Protein AF-F2NQA3-F1 (afdb_monomer)

Organism: Marinithermus hydrothermalis (strain DSM 14884 / JCM 11576 / T1) (NCBI:txid869210)

Solvent-accessible surface area (backbone atoms only — not comparable to full-atom values): 9662 Å² total; per-residue (Å²): 132,62,74,69,57,56,45,44,51,47,54,48,23,63,38,30,48,50,52,20,32,47,20,19,47,51,21,20,53,77,69,72,39,56,61,50,79,35,51,76,38,58,46,64,73,50,91,88,54,80,48,56,53,20,44,43,17,19,65,50,38,22,51,52,49,16,51,48,11,40,48,36,26,75,74,35,70,97,42,26,68,55,11,31,43,38,13,41,36,29,28,43,68,53,52,50,61,51,52,37,31,78,71,67,76,47,63,64,69,77,38,54,46,20,46,35,14,58,68,70,74,46,62,48,64,75,41,40,49,59,53,51,52,50,36,52,48,46,38,51,51,25,61,71,58,53,92,59,60,69,70,57,49,52,52,50,54,51,50,42,50,54,36,25,54,50,34,52,49,43,34,46,75,53,46,14,55,71,78,28,70,89,68,33,58,77,84,127

Secondary structure (DSSP, 8-state):
--HHHHHHHHHHHHHHHHHHHHHHHHHHHHTT--EEE-SS-EEE-STT---HHHHHHHHHHHHHHHHHHHHHHHH-GGGHHHHHHHHHHHHHHHHHHHHHHHTTSS-GGGSHHHHHHHHHT--HHHHHHHHHHHHHHHHHHHHHH--S-HHHHHHHHHHHHHHHHHHHHHIIIIIHHHHSTTTSSPP-

Mean predicted aligned error: 4.64 Å

Foldseek 3Di:
DPPVLVCLLAVLLLCQQVQLQVQLCVQCVVVVFDWDGASHDIGTPDPPPRDLSNLVRNLVSLLVQLVVLLCCLQVPVVCNLSSLSSNLSSLLSLVVVVVCVVVVNDPLCPHSLNVNCVNVVHDSCVRSVVSNVSSVVSNVSSLVSPPDDPVVSVVSSVSSNVSNVVSSCCRLVPVRCVPPPPGSDPPD

Radius of gyration: 16.68 Å; Cα contacts (8 Å, |Δi|>4): 288; chains: 1; bounding box: 44×36×48 Å

Structure (mmCIF, N/CA/C/O backbone):
data_AF-F2NQA3-F1
#
_entry.id   AF-F2NQA3-F1
#
loop_
_atom_site.group_PDB
_atom_site.id
_atom_site.type_symbol
_atom_site.label_atom_id
_atom_site.label_alt_id
_atom_site.label_comp_id
_atom_site.label_asym_id
_atom_site.label_entity_id
_atom_site.label_seq_id
_atom_site.pdbx_PDB_ins_code
_atom_site.Cartn_x
_atom_site.Cartn_y
_atom_site.Cartn_z
_atom_site.occupancy
_atom_site.B_iso_or_equiv
_atom_site.auth_seq_id
_atom_site.auth_comp_id
_atom_site.auth_asym_id
_atom_site.auth_atom_id
_atom_site.pdbx_PDB_model_num
ATOM 1 N N . MET A 1 1 ? -7.950 -10.122 22.612 1.00 58.72 1 MET A N 1
ATOM 2 C CA . MET A 1 1 ? -8.373 -9.504 21.333 1.00 58.72 1 MET A CA 1
ATOM 3 C C . MET A 1 1 ? -9.349 -10.437 20.634 1.00 58.72 1 MET A C 1
ATOM 5 O O . MET A 1 1 ? -9.150 -11.644 20.721 1.00 58.72 1 MET A O 1
ATOM 9 N N . PRO A 1 2 ? -10.404 -9.936 19.980 1.00 69.50 2 PRO A N 1
ATOM 10 C CA . PRO A 1 2 ? -11.327 -10.806 19.263 1.00 69.50 2 PRO A CA 1
ATOM 11 C C . PRO A 1 2 ? -10.635 -11.455 18.050 1.00 69.50 2 PRO A C 1
ATOM 13 O O . PRO A 1 2 ? -9.766 -10.843 17.434 1.00 69.50 2 PRO A O 1
ATOM 16 N N . ARG A 1 3 ? -11.015 -12.692 17.693 1.00 72.81 3 ARG A N 1
ATOM 17 C CA . ARG A 1 3 ? -10.346 -13.510 16.652 1.00 72.81 3 ARG A CA 1
ATOM 18 C C . ARG A 1 3 ? -10.188 -12.794 15.300 1.00 72.81 3 ARG A C 1
ATOM 20 O O . ARG A 1 3 ? -9.195 -12.984 14.609 1.00 72.81 3 ARG A O 1
ATOM 27 N N . TRP A 1 4 ? -11.129 -11.919 14.951 1.00 77.06 4 TRP A N 1
ATOM 28 C CA . TRP A 1 4 ? -11.086 -11.126 13.720 1.00 77.06 4 TRP A CA 1
ATOM 29 C C . TRP A 1 4 ? -10.018 -10.019 13.729 1.00 77.06 4 TRP A C 1
ATOM 31 O O . TRP A 1 4 ? -9.544 -9.639 12.664 1.00 77.06 4 TRP A O 1
ATOM 41 N N . ALA A 1 5 ? -9.593 -9.532 14.899 1.00 82.12 5 ALA A N 1
ATOM 42 C CA . ALA A 1 5 ? -8.484 -8.583 15.007 1.00 82.12 5 ALA A CA 1
ATOM 43 C C . ALA A 1 5 ? -7.146 -9.264 14.681 1.00 82.12 5 ALA A C 1
ATOM 45 O O . ALA A 1 5 ? -6.338 -8.710 13.946 1.00 82.12 5 ALA A O 1
ATOM 46 N N . VAL A 1 6 ? -6.947 -10.504 15.138 1.00 82.06 6 VAL A N 1
ATOM 47 C CA . VAL A 1 6 ? -5.758 -11.296 14.779 1.00 82.06 6 VAL A CA 1
ATOM 48 C C . VAL A 1 6 ? -5.716 -11.543 13.271 1.00 82.06 6 VAL A C 1
ATOM 50 O O . VAL A 1 6 ? -4.685 -11.325 12.648 1.00 82.06 6 VAL A O 1
ATOM 53 N N . ALA A 1 7 ? -6.852 -11.893 12.659 1.00 83.56 7 ALA A N 1
ATOM 54 C CA . ALA A 1 7 ? -6.931 -12.037 11.206 1.00 83.56 7 ALA A CA 1
ATOM 55 C C . ALA A 1 7 ? -6.544 -10.740 10.466 1.00 83.56 7 ALA A C 1
ATOM 57 O O . ALA A 1 7 ? -5.826 -10.801 9.474 1.00 83.56 7 ALA A O 1
ATOM 58 N N . CYS A 1 8 ? -6.946 -9.565 10.968 1.00 91.00 8 CYS A N 1
ATOM 59 C CA . CYS A 1 8 ? -6.535 -8.281 10.387 1.00 91.00 8 CYS A CA 1
ATOM 60 C C . CYS A 1 8 ? -5.030 -8.009 10.527 1.00 91.00 8 CYS A C 1
ATOM 62 O O . CYS A 1 8 ? -4.467 -7.368 9.653 1.00 91.00 8 CYS A O 1
ATOM 64 N N . LEU A 1 9 ? -4.393 -8.475 11.605 1.00 93.19 9 LEU A N 1
ATOM 65 C CA . LEU A 1 9 ? -2.961 -8.278 11.863 1.00 93.19 9 LEU A CA 1
ATOM 66 C C . LEU A 1 9 ? -2.058 -9.300 11.167 1.00 93.19 9 LEU A C 1
ATOM 68 O O . LEU A 1 9 ? -0.853 -9.097 11.130 1.00 93.19 9 LEU A O 1
ATOM 72 N N . VAL A 1 10 ? -2.614 -10.394 10.647 1.00 93.62 10 VAL A N 1
ATOM 73 C CA . VAL A 1 10 ? -1.834 -11.447 9.980 1.00 93.62 10 VAL A CA 1
ATOM 74 C C . VAL A 1 10 ? -2.161 -11.494 8.493 1.00 93.62 10 VAL A C 1
ATOM 76 O O . VAL A 1 10 ? -1.279 -11.316 7.664 1.00 93.62 10 VAL A O 1
ATOM 79 N N . VAL A 1 11 ? -3.436 -11.683 8.146 1.00 95.12 11 VAL A N 1
ATOM 80 C CA . VAL A 1 11 ? -3.853 -11.942 6.761 1.00 95.12 11 VAL A CA 1
ATOM 81 C C . VAL A 1 11 ? -3.713 -10.697 5.896 1.00 95.12 11 VAL A C 1
ATOM 83 O O . VAL A 1 11 ? -3.185 -10.784 4.799 1.00 95.12 11 VAL A O 1
ATOM 86 N N . ILE A 1 12 ? -4.174 -9.535 6.370 1.00 96.62 12 ILE A N 1
ATOM 87 C CA . ILE A 1 12 ? -4.128 -8.311 5.555 1.00 96.62 12 ILE A CA 1
ATOM 88 C C . ILE A 1 12 ? -2.669 -7.892 5.287 1.00 96.62 12 ILE A C 1
ATOM 90 O O . ILE A 1 12 ? -2.344 -7.696 4.119 1.00 96.62 12 ILE A O 1
ATOM 94 N N . PRO A 1 13 ? -1.775 -7.813 6.296 1.00 96.94 13 PRO A N 1
ATOM 95 C CA . PRO A 1 13 ? -0.347 -7.592 6.076 1.00 96.94 13 PRO A CA 1
ATOM 96 C C . PRO A 1 13 ? 0.302 -8.567 5.089 1.00 96.94 13 PRO A C 1
ATOM 98 O O . PRO A 1 13 ? 0.950 -8.106 4.157 1.00 96.94 13 PRO A O 1
ATOM 101 N N . ALA A 1 14 ? 0.069 -9.875 5.242 1.00 95.69 14 ALA A N 1
ATOM 102 C CA . ALA A 1 14 ? 0.630 -10.917 4.372 1.00 95.69 14 ALA A CA 1
ATOM 103 C C . ALA A 1 14 ? 0.047 -10.947 2.947 1.00 95.69 14 ALA A C 1
ATOM 105 O O . ALA A 1 14 ? 0.485 -11.725 2.110 1.00 95.69 14 ALA A O 1
ATOM 106 N N . LEU A 1 15 ? -0.988 -10.153 2.668 1.00 95.50 15 LEU A N 1
ATOM 107 C CA . LEU A 1 15 ? -1.526 -9.984 1.318 1.00 95.50 15 LEU A CA 1
ATOM 108 C C . LEU A 1 15 ? -1.118 -8.646 0.694 1.00 95.50 15 LEU A C 1
ATOM 110 O O . LEU A 1 15 ? -1.390 -8.441 -0.485 1.00 95.50 15 LEU A O 1
ATOM 114 N N . GLY A 1 16 ? -0.472 -7.744 1.442 1.00 96.06 16 GLY A N 1
ATOM 115 C CA . GLY A 1 16 ? -0.149 -6.394 0.976 1.00 96.06 16 GLY A CA 1
ATOM 116 C C . GLY A 1 16 ? 0.673 -6.390 -0.314 1.00 96.06 16 GLY A C 1
ATOM 117 O O . GLY A 1 16 ? 0.212 -5.867 -1.328 1.00 96.06 16 GLY A O 1
ATOM 118 N N . ASN A 1 17 ? 1.858 -7.007 -0.292 1.00 94.50 17 ASN A N 1
ATOM 119 C CA . ASN A 1 17 ? 2.710 -7.114 -1.479 1.00 94.50 17 ASN A CA 1
ATOM 120 C C . ASN A 1 17 ? 2.109 -8.022 -2.560 1.00 94.50 17 ASN A C 1
ATOM 122 O O . ASN A 1 17 ? 2.034 -7.563 -3.695 1.00 94.50 17 ASN A O 1
ATOM 126 N N . PRO A 1 18 ? 1.590 -9.236 -2.267 1.00 94.69 18 PRO A N 1
ATOM 127 C CA . PRO A 1 18 ? 0.963 -10.058 -3.302 1.00 94.69 18 PRO A CA 1
ATOM 128 C C . PRO A 1 18 ? -0.135 -9.334 -4.092 1.00 94.69 18 PRO A C 1
ATOM 130 O O . PRO A 1 18 ? -0.222 -9.482 -5.308 1.00 94.69 18 PRO A O 1
ATOM 133 N N . LEU A 1 19 ? -0.969 -8.528 -3.424 1.00 96.62 19 LEU A N 1
ATOM 134 C CA . LEU A 1 19 ? -2.006 -7.737 -4.093 1.00 96.62 19 LEU A CA 1
ATOM 135 C C . LEU A 1 19 ? -1.429 -6.562 -4.892 1.00 96.62 19 LEU A C 1
ATOM 137 O O . LEU A 1 19 ? -1.980 -6.213 -5.935 1.00 96.62 19 LEU A O 1
ATOM 141 N N . HIS A 1 20 ? -0.336 -5.962 -4.420 1.00 97.12 20 HIS A N 1
ATOM 142 C CA . HIS A 1 20 ? 0.402 -4.941 -5.161 1.00 97.12 20 HIS A CA 1
ATOM 143 C C . HIS A 1 20 ? 1.011 -5.521 -6.446 1.00 97.12 20 HIS A C 1
ATOM 145 O O . HIS A 1 20 ? 0.716 -5.041 -7.539 1.00 97.12 20 HIS A O 1
ATOM 151 N N . GLU A 1 21 ? 1.765 -6.614 -6.342 1.00 95.12 21 GLU A N 1
ATOM 152 C CA . GLU A 1 21 ? 2.355 -7.305 -7.492 1.00 95.12 21 GLU A CA 1
ATOM 153 C C . GLU A 1 21 ? 1.281 -7.824 -8.456 1.00 95.12 21 GLU A C 1
ATOM 155 O O . GLU A 1 21 ? 1.446 -7.770 -9.675 1.00 95.12 21 GLU A O 1
ATOM 160 N N . LEU A 1 22 ? 0.119 -8.253 -7.948 1.00 95.06 22 LEU A N 1
ATOM 161 C CA . LEU A 1 22 ? -0.995 -8.654 -8.809 1.00 95.06 22 LEU A CA 1
ATOM 162 C C . LEU A 1 22 ? -1.469 -7.482 -9.678 1.00 95.06 22 LEU A C 1
ATOM 164 O O . LEU A 1 22 ? -1.811 -7.680 -10.844 1.00 95.06 22 LEU A O 1
ATOM 168 N N . GLY A 1 23 ? -1.441 -6.260 -9.142 1.00 96.75 23 GLY A N 1
ATOM 169 C CA . GLY A 1 23 ? -1.695 -5.042 -9.903 1.00 96.75 23 GLY A CA 1
ATOM 170 C C . GLY A 1 23 ? -0.732 -4.882 -11.078 1.00 96.75 23 GLY A C 1
ATOM 171 O O . GLY A 1 23 ? -1.179 -4.629 -12.198 1.00 96.75 23 GLY A O 1
ATOM 172 N N . HIS A 1 24 ? 0.571 -5.081 -10.853 1.00 95.44 24 HIS A N 1
ATOM 173 C CA . HIS A 1 24 ? 1.571 -5.049 -11.924 1.00 95.44 24 HIS A CA 1
ATOM 174 C C . HIS A 1 24 ? 1.298 -6.108 -12.992 1.00 95.44 24 HIS A C 1
ATOM 176 O O . HIS A 1 24 ? 1.277 -5.799 -14.184 1.00 95.44 24 HIS A O 1
ATOM 182 N N . TRP A 1 25 ? 1.037 -7.347 -12.571 1.00 94.00 25 TRP A N 1
ATOM 183 C CA . TRP A 1 25 ? 0.753 -8.450 -13.486 1.00 94.00 25 TRP A CA 1
ATOM 184 C C . TRP A 1 25 ? -0.485 -8.189 -14.348 1.00 94.00 25 TRP A C 1
ATOM 186 O O . TRP A 1 25 ? -0.424 -8.357 -15.565 1.00 94.00 25 TRP A O 1
ATOM 196 N N . ILE A 1 26 ? -1.578 -7.698 -13.751 1.00 94.88 26 ILE A N 1
ATOM 197 C CA . ILE A 1 26 ? -2.779 -7.289 -14.494 1.00 94.88 26 ILE A CA 1
ATOM 198 C C . ILE A 1 26 ? -2.435 -6.180 -15.496 1.00 94.88 26 ILE A C 1
ATOM 200 O O . ILE A 1 26 ? -2.864 -6.242 -16.645 1.00 94.88 26 ILE A O 1
ATOM 204 N N . GLY A 1 27 ? -1.642 -5.184 -15.090 1.00 94.00 27 GLY A N 1
ATOM 205 C CA . GLY A 1 27 ? -1.214 -4.093 -15.965 1.00 94.00 27 GLY A CA 1
ATOM 206 C C . GLY A 1 27 ? -0.440 -4.577 -17.195 1.00 94.00 27 GLY A C 1
ATOM 207 O O . GLY A 1 27 ? -0.728 -4.142 -18.311 1.00 94.00 27 GLY A O 1
ATOM 208 N N . TYR A 1 28 ? 0.496 -5.513 -17.014 1.00 92.12 28 TYR A N 1
ATOM 209 C CA . TYR A 1 28 ? 1.222 -6.135 -18.124 1.00 92.12 28 TYR A CA 1
ATOM 210 C C . TYR A 1 28 ? 0.303 -6.993 -19.001 1.00 92.12 28 TYR A C 1
ATOM 212 O O . TYR A 1 28 ? 0.337 -6.859 -20.224 1.00 92.12 28 TYR A O 1
ATOM 220 N N . ALA A 1 29 ? -0.570 -7.803 -18.395 1.00 91.31 29 ALA A N 1
ATOM 221 C CA . ALA A 1 29 ? -1.510 -8.653 -19.121 1.00 91.31 29 ALA A CA 1
ATOM 222 C C . ALA A 1 29 ? -2.462 -7.836 -20.014 1.00 91.31 29 ALA A C 1
ATOM 224 O O . ALA A 1 29 ? -2.677 -8.190 -21.172 1.00 91.31 29 ALA A O 1
ATOM 225 N N . LEU A 1 30 ? -2.982 -6.708 -19.515 1.00 91.88 30 LEU A N 1
ATOM 226 C CA . LEU A 1 30 ? -3.829 -5.792 -20.290 1.00 91.88 30 LEU A CA 1
ATOM 227 C C . LEU A 1 30 ? -3.075 -5.103 -21.435 1.00 91.88 30 LEU A C 1
ATOM 229 O O . LEU A 1 30 ? -3.685 -4.759 -22.444 1.00 91.88 30 LEU A O 1
ATOM 233 N N . ALA A 1 31 ? -1.763 -4.916 -21.293 1.00 89.62 31 ALA A N 1
ATOM 234 C CA . ALA A 1 31 ? -0.898 -4.390 -22.345 1.00 89.62 31 ALA A CA 1
ATOM 235 C C . ALA A 1 31 ? -0.438 -5.465 -23.348 1.00 89.62 31 ALA A C 1
ATOM 237 O O . ALA A 1 31 ? 0.318 -5.152 -24.262 1.00 89.62 31 ALA A O 1
ATOM 238 N N . GLY A 1 32 ? -0.853 -6.727 -23.177 1.00 89.06 32 GLY A N 1
ATOM 239 C CA . GLY A 1 32 ? -0.389 -7.845 -24.001 1.00 89.06 32 GLY A CA 1
ATOM 240 C C . GLY A 1 32 ? 1.070 -8.240 -23.747 1.00 89.06 32 GLY A C 1
ATOM 241 O O . GLY A 1 32 ? 1.655 -8.958 -24.554 1.00 89.06 32 GLY A O 1
ATOM 242 N N . ILE A 1 33 ? 1.665 -7.788 -22.638 1.00 88.06 33 ILE A N 1
ATOM 243 C CA . ILE A 1 33 ? 3.058 -8.061 -22.284 1.00 88.06 33 ILE A CA 1
ATOM 244 C C . ILE A 1 33 ? 3.093 -9.290 -21.362 1.00 88.06 33 ILE A C 1
ATOM 246 O O . ILE A 1 33 ? 2.549 -9.236 -20.256 1.00 88.06 33 ILE A O 1
ATOM 250 N N . PRO A 1 34 ? 3.735 -10.403 -21.761 1.00 87.31 34 PRO A N 1
ATOM 251 C CA . PRO A 1 34 ? 3.924 -11.536 -20.865 1.00 87.31 34 PRO A CA 1
ATOM 252 C C . PRO A 1 34 ? 4.850 -11.135 -19.714 1.00 87.31 34 PRO A C 1
ATOM 254 O O . PRO A 1 34 ? 5.890 -10.513 -19.935 1.00 87.31 34 PRO A O 1
ATOM 257 N N . ALA A 1 35 ? 4.492 -11.509 -18.487 1.00 87.06 35 ALA A N 1
ATOM 258 C CA . ALA A 1 35 ? 5.277 -11.196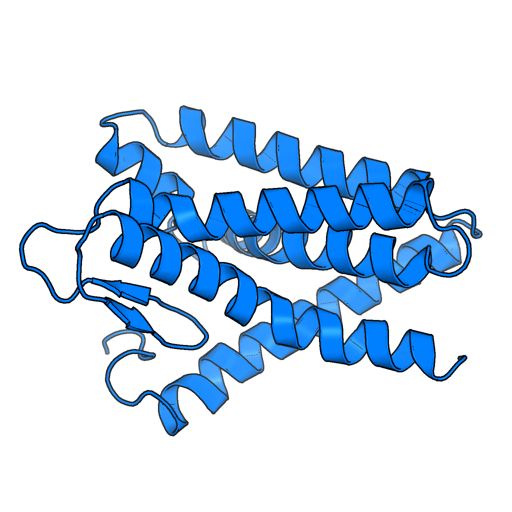 -17.299 1.00 87.06 35 ALA A CA 1
ATOM 259 C C . ALA A 1 35 ? 5.315 -12.372 -16.316 1.00 87.06 35 ALA A C 1
ATOM 261 O O . ALA A 1 35 ? 4.317 -13.070 -16.126 1.00 87.06 35 ALA A O 1
ATOM 262 N N . ALA A 1 36 ? 6.472 -12.577 -15.688 1.00 85.94 36 ALA A N 1
ATOM 263 C CA . ALA A 1 36 ? 6.655 -13.519 -14.593 1.00 85.94 36 ALA A CA 1
ATOM 264 C C . ALA A 1 36 ? 6.307 -12.847 -13.262 1.00 85.94 36 ALA A C 1
ATOM 266 O O . ALA A 1 36 ? 6.689 -11.702 -13.028 1.00 85.94 36 ALA A O 1
ATOM 267 N N . PHE A 1 37 ? 5.596 -13.567 -12.400 1.00 87.12 37 PHE A N 1
ATOM 268 C CA . PHE A 1 37 ? 5.124 -13.092 -11.102 1.00 87.12 37 PHE A CA 1
ATOM 269 C C . PHE A 1 37 ? 5.940 -13.718 -9.966 1.00 87.12 37 PHE A C 1
ATOM 271 O O . PHE A 1 37 ? 6.178 -14.926 -9.984 1.00 87.12 37 PHE A O 1
ATOM 278 N N . SER A 1 38 ? 6.321 -12.913 -8.976 1.00 86.38 38 SER A N 1
ATOM 279 C CA . SER A 1 38 ? 6.850 -13.336 -7.677 1.00 86.38 38 SER A CA 1
ATOM 280 C C . SER A 1 38 ? 6.192 -12.522 -6.553 1.00 86.38 38 SER A C 1
ATOM 282 O O . SER A 1 38 ? 5.383 -11.632 -6.815 1.00 86.38 38 SER A O 1
ATOM 284 N N . PHE A 1 39 ? 6.510 -12.815 -5.291 1.00 82.19 39 PHE A N 1
ATOM 285 C CA . PHE A 1 39 ? 5.963 -12.074 -4.150 1.00 82.19 39 PHE A CA 1
ATOM 286 C C . PHE A 1 39 ? 6.473 -10.636 -4.042 1.00 82.19 39 PHE A C 1
ATOM 288 O O . PHE A 1 39 ? 5.816 -9.808 -3.417 1.00 82.19 39 PHE A O 1
ATOM 295 N N . ASN A 1 40 ? 7.642 -10.351 -4.611 1.00 81.44 40 ASN A N 1
ATOM 296 C CA . ASN A 1 40 ? 8.303 -9.051 -4.510 1.00 81.44 40 ASN A CA 1
ATOM 297 C C . ASN A 1 40 ? 8.486 -8.358 -5.868 1.00 81.44 40 ASN A C 1
ATOM 299 O O . ASN A 1 40 ? 9.019 -7.249 -5.931 1.00 81.44 40 ASN A O 1
ATOM 303 N N . ARG A 1 41 ? 8.163 -9.034 -6.974 1.00 83.69 41 ARG A N 1
ATOM 304 C CA . ARG A 1 41 ? 8.394 -8.468 -8.297 1.00 83.69 41 ARG A CA 1
ATOM 305 C C . ARG A 1 41 ? 7.531 -9.109 -9.368 1.00 83.69 41 ARG A C 1
ATOM 307 O O . ARG A 1 41 ? 7.412 -10.329 -9.451 1.00 83.69 41 ARG A O 1
ATOM 314 N N . VAL A 1 42 ? 7.091 -8.282 -10.307 1.00 80.56 42 VAL A N 1
ATOM 315 C CA . VAL A 1 42 ? 6.654 -8.726 -11.631 1.00 80.56 42 VAL A CA 1
ATOM 316 C C . VAL A 1 42 ? 7.666 -8.308 -12.697 1.00 80.56 42 VAL A C 1
ATOM 318 O O . VAL A 1 42 ? 7.923 -7.121 -12.904 1.00 80.56 42 VAL A O 1
ATOM 321 N N . LEU A 1 43 ? 8.247 -9.293 -13.386 1.00 82.81 43 LEU A N 1
ATOM 322 C CA . LEU A 1 43 ? 9.241 -9.087 -14.441 1.00 82.81 43 LEU A CA 1
ATOM 323 C C . LEU A 1 43 ? 8.599 -9.243 -15.827 1.00 82.81 43 LEU A C 1
ATOM 325 O O . LEU A 1 43 ? 8.142 -10.344 -16.145 1.00 82.81 43 LEU A O 1
ATOM 329 N N . PRO A 1 44 ? 8.582 -8.203 -16.682 1.00 82.81 44 PRO A N 1
ATOM 330 C CA . PRO A 1 44 ? 8.179 -8.369 -18.074 1.00 82.81 44 PRO A CA 1
ATOM 331 C C . PRO A 1 44 ? 9.177 -9.285 -18.797 1.00 82.81 44 PRO A C 1
ATOM 333 O O . PRO A 1 44 ? 10.389 -9.135 -18.661 1.00 82.81 44 PRO A O 1
ATOM 336 N N . LEU A 1 45 ? 8.659 -10.243 -19.564 1.00 82.00 45 LEU A N 1
ATOM 337 C CA . LEU A 1 45 ? 9.443 -11.219 -20.330 1.00 82.00 45 LEU A CA 1
ATOM 338 C C . LEU A 1 45 ? 9.717 -10.756 -21.769 1.00 82.00 45 LEU A C 1
ATOM 340 O O . LEU A 1 45 ? 10.494 -11.387 -22.483 1.00 82.00 45 LEU A O 1
ATOM 344 N N . ALA A 1 46 ? 9.072 -9.672 -22.206 1.00 72.81 46 ALA A N 1
ATOM 345 C CA . ALA A 1 46 ? 9.258 -9.098 -23.533 1.00 72.81 46 ALA A CA 1
ATOM 346 C C . ALA A 1 46 ? 10.433 -8.095 -23.569 1.00 72.81 46 ALA A C 1
ATOM 348 O O . ALA A 1 46 ? 10.634 -7.349 -22.607 1.00 72.81 46 ALA A O 1
ATOM 349 N N . PRO A 1 47 ? 11.174 -8.009 -24.692 1.00 61.53 47 PRO A N 1
ATOM 350 C CA . PRO A 1 47 ? 12.294 -7.075 -24.862 1.00 61.53 47 PRO A CA 1
ATOM 351 C C . PRO A 1 47 ? 11.871 -5.599 -24.959 1.00 61.53 47 PRO A C 1
ATOM 353 O O . PRO A 1 47 ? 12.717 -4.717 -24.854 1.00 61.53 47 PRO A O 1
ATOM 356 N N . GLU A 1 48 ? 10.577 -5.319 -25.126 1.00 59.78 48 GLU A N 1
ATOM 357 C CA . GLU A 1 48 ? 10.009 -3.969 -25.281 1.00 59.78 48 GLU A CA 1
ATOM 358 C C . GLU A 1 48 ? 10.055 -3.124 -23.988 1.00 59.78 48 GLU A C 1
ATOM 360 O O . GLU A 1 48 ? 9.681 -1.952 -23.983 1.00 59.78 48 GLU A O 1
ATOM 365 N N . GLY A 1 49 ? 10.579 -3.688 -22.895 1.00 60.88 49 GLY A N 1
ATOM 366 C CA . GLY A 1 49 ? 10.752 -3.004 -21.620 1.00 60.88 49 GLY A CA 1
ATOM 367 C C . GLY A 1 49 ? 9.480 -2.968 -20.770 1.00 60.88 49 GLY A C 1
ATOM 368 O O . GLY A 1 49 ? 8.452 -3.570 -21.080 1.00 60.88 49 GLY A O 1
ATOM 369 N N . ALA A 1 50 ? 9.570 -2.279 -19.633 1.00 65.19 50 ALA A N 1
ATOM 370 C CA . ALA A 1 50 ? 8.477 -2.167 -18.678 1.00 65.19 50 ALA A CA 1
ATOM 371 C C . ALA A 1 50 ? 7.413 -1.183 -19.199 1.00 65.19 50 ALA A C 1
ATOM 373 O O . ALA A 1 50 ? 7.531 0.029 -19.022 1.00 65.19 50 ALA A O 1
ATOM 374 N N . GLY A 1 51 ? 6.385 -1.696 -19.881 1.00 80.62 51 GLY A N 1
ATOM 375 C CA . GLY A 1 51 ? 5.265 -0.882 -20.358 1.00 80.62 51 GLY A CA 1
ATOM 376 C C . GLY A 1 51 ? 4.592 -0.104 -19.218 1.00 80.62 51 GLY A C 1
ATOM 377 O O . GLY A 1 51 ? 4.389 -0.644 -18.129 1.00 80.62 51 GLY A O 1
ATOM 378 N N . LEU A 1 52 ? 4.213 1.156 -19.475 1.00 90.38 52 LEU A N 1
ATOM 379 C CA . LEU A 1 52 ? 3.639 2.073 -18.475 1.00 90.38 52 LEU A CA 1
ATOM 380 C C . LEU A 1 52 ? 2.482 1.443 -17.684 1.00 90.38 52 LEU A C 1
ATOM 382 O O . LEU A 1 52 ? 2.415 1.604 -16.469 1.00 90.38 52 LEU A O 1
ATOM 386 N N . ALA A 1 53 ? 1.593 0.711 -18.359 1.00 89.75 53 ALA A N 1
ATOM 387 C CA . ALA A 1 53 ? 0.462 0.038 -17.723 1.00 89.75 53 ALA A CA 1
ATOM 388 C C . ALA A 1 53 ? 0.906 -1.020 -16.699 1.00 89.75 53 ALA A C 1
ATOM 390 O O . ALA A 1 53 ? 0.338 -1.094 -15.612 1.00 89.75 53 ALA A O 1
ATOM 391 N N . GLY A 1 54 ? 1.946 -1.795 -17.016 1.00 90.75 54 GLY A N 1
ATOM 392 C CA . GLY A 1 54 ? 2.512 -2.789 -16.109 1.00 90.75 54 GLY A CA 1
ATOM 393 C C . GLY A 1 54 ? 3.148 -2.151 -14.886 1.00 90.75 54 GLY A C 1
ATOM 394 O O . GLY A 1 54 ? 2.841 -2.534 -13.764 1.00 90.75 54 GLY A O 1
ATOM 395 N N . VAL A 1 55 ? 3.955 -1.107 -15.071 1.00 91.56 55 VAL A N 1
ATOM 396 C CA . VAL A 1 55 ? 4.597 -0.396 -13.954 1.00 91.56 55 VAL A CA 1
ATOM 397 C C . VAL A 1 55 ? 3.580 0.366 -13.095 1.00 91.56 55 VAL A C 1
ATOM 399 O O . VAL A 1 55 ? 3.686 0.386 -11.874 1.00 91.56 55 VAL A O 1
ATOM 402 N N . ALA A 1 56 ? 2.558 0.976 -13.695 1.00 94.88 56 ALA A N 1
ATOM 403 C CA . ALA A 1 56 ? 1.535 1.702 -12.944 1.00 94.88 56 ALA A CA 1
ATOM 404 C C . ALA A 1 56 ? 0.566 0.776 -12.191 1.00 94.88 56 ALA A C 1
ATOM 406 O O . ALA A 1 56 ? -0.061 1.205 -11.220 1.00 94.88 56 ALA A O 1
ATOM 407 N N . GLY A 1 57 ? 0.448 -0.482 -12.624 1.00 96.00 57 GLY A N 1
ATOM 408 C CA . GLY A 1 57 ? -0.514 -1.446 -12.104 1.00 96.00 57 GLY A CA 1
ATOM 409 C C . GLY A 1 57 ? -0.445 -1.634 -10.589 1.00 96.00 57 GLY A C 1
ATOM 410 O O . GLY A 1 57 ? -1.476 -1.535 -9.924 1.00 96.00 57 GLY A O 1
ATOM 411 N N . GLY A 1 58 ? 0.748 -1.839 -10.025 1.00 96.25 58 GLY A N 1
ATOM 412 C CA . GLY A 1 58 ? 0.912 -2.045 -8.585 1.00 96.25 58 GLY A CA 1
ATOM 413 C C . GLY A 1 58 ? 0.493 -0.837 -7.747 1.00 96.25 58 GLY A C 1
ATOM 414 O O . GLY A 1 58 ? -0.416 -0.961 -6.918 1.00 96.25 58 GLY A O 1
ATOM 415 N N . PRO A 1 59 ? 1.077 0.360 -7.955 1.00 96.88 59 PRO A N 1
ATOM 416 C CA . PRO A 1 59 ? 0.693 1.559 -7.212 1.00 96.88 59 PRO A CA 1
ATOM 417 C C . PRO A 1 59 ? -0.794 1.907 -7.335 1.00 96.88 59 PRO A C 1
ATOM 419 O O . PRO A 1 59 ? -1.424 2.274 -6.339 1.00 96.88 59 PRO A O 1
ATOM 422 N N . LEU A 1 60 ? -1.383 1.760 -8.528 1.00 97.69 60 LEU A N 1
ATOM 423 C CA . LEU A 1 60 ? -2.806 2.032 -8.745 1.00 97.69 60 LEU A CA 1
ATOM 424 C C . LEU A 1 60 ? -3.706 0.998 -8.058 1.00 97.69 60 LEU A C 1
ATOM 426 O O . LEU A 1 60 ? -4.705 1.385 -7.449 1.00 97.69 60 LEU A O 1
ATOM 430 N N . ALA A 1 61 ? -3.347 -0.290 -8.088 1.00 97.94 61 ALA A N 1
ATOM 431 C CA . ALA A 1 61 ? -4.065 -1.332 -7.356 1.00 97.94 61 ALA A CA 1
ATOM 432 C C . ALA A 1 61 ? -3.998 -1.095 -5.842 1.00 97.94 61 ALA A C 1
ATOM 434 O O . ALA A 1 61 ? -5.033 -1.134 -5.168 1.00 97.94 61 ALA A O 1
ATOM 435 N N . SER A 1 62 ? -2.816 -0.754 -5.314 1.00 98.31 62 SER A N 1
ATOM 436 C CA . SER A 1 62 ? -2.655 -0.363 -3.911 1.00 98.31 62 SER A CA 1
ATOM 437 C C . SER A 1 62 ? -3.545 0.819 -3.553 1.00 98.31 62 SER A C 1
ATOM 439 O O . SER A 1 62 ? -4.252 0.768 -2.549 1.00 98.31 62 SER A O 1
ATOM 441 N N . LEU A 1 63 ? -3.570 1.869 -4.377 1.00 98.44 63 LEU A N 1
ATOM 442 C CA . LEU A 1 63 ? -4.392 3.048 -4.118 1.00 98.44 63 LEU A CA 1
ATOM 443 C C . LEU A 1 63 ? -5.894 2.725 -4.149 1.00 98.44 63 LEU A C 1
ATOM 445 O O . LEU A 1 63 ? -6.632 3.148 -3.257 1.00 98.44 63 LEU A O 1
ATOM 449 N N . ALA A 1 64 ? -6.345 1.938 -5.129 1.00 98.44 64 ALA A N 1
ATOM 450 C CA . ALA A 1 64 ? -7.739 1.523 -5.258 1.00 98.44 64 ALA A CA 1
ATOM 451 C C . ALA A 1 64 ? -8.198 0.672 -4.062 1.00 98.44 64 ALA A C 1
ATOM 453 O O . ALA A 1 64 ? -9.245 0.947 -3.469 1.00 98.44 64 ALA A O 1
ATOM 454 N N . LEU A 1 65 ? -7.399 -0.319 -3.656 1.00 98.56 65 LEU A N 1
ATOM 455 C CA . LEU A 1 65 ? -7.688 -1.165 -2.496 1.00 98.56 65 LEU A CA 1
ATOM 456 C C . LEU A 1 65 ? -7.630 -0.377 -1.184 1.00 98.56 65 LEU A C 1
ATOM 458 O O . LEU A 1 65 ? -8.464 -0.590 -0.300 1.00 98.56 65 LEU A O 1
ATOM 462 N N . ALA A 1 66 ? -6.706 0.579 -1.065 1.00 98.56 66 ALA A N 1
ATOM 463 C CA . ALA A 1 66 ? -6.647 1.456 0.094 1.00 98.56 66 ALA A CA 1
ATOM 464 C C . ALA A 1 66 ? -7.912 2.333 0.192 1.00 98.56 66 ALA A C 1
ATOM 466 O O . ALA A 1 66 ? -8.518 2.453 1.262 1.00 98.56 66 ALA A O 1
ATOM 467 N N . GLY A 1 67 ? -8.368 2.873 -0.944 1.00 98.56 67 GLY A N 1
ATOM 468 C CA . GLY A 1 67 ? -9.639 3.586 -1.074 1.00 98.56 67 GLY A CA 1
ATOM 469 C C . GLY A 1 67 ? -10.847 2.719 -0.714 1.00 98.56 67 GLY A C 1
ATOM 470 O O . GLY A 1 67 ? -11.711 3.154 0.050 1.00 98.56 67 GLY A O 1
ATOM 471 N N . LEU A 1 68 ? -10.885 1.466 -1.173 1.00 98.50 68 LEU A N 1
ATOM 472 C CA . LEU A 1 68 ? -11.919 0.503 -0.788 1.00 98.50 68 LEU A CA 1
ATOM 473 C C . LEU A 1 68 ? -11.914 0.246 0.726 1.00 98.50 68 LEU A C 1
ATOM 475 O O . LEU A 1 68 ? -12.978 0.209 1.342 1.00 98.50 68 LEU A O 1
ATOM 479 N N . GLY A 1 69 ? -10.735 0.138 1.345 1.00 98.31 69 GLY A N 1
ATOM 480 C CA . GLY A 1 69 ? -10.591 0.041 2.798 1.00 98.31 69 GLY A CA 1
ATOM 481 C C . GLY A 1 69 ? -11.234 1.222 3.529 1.00 98.31 69 GLY A C 1
ATOM 482 O O . GLY A 1 69 ? -11.998 1.027 4.478 1.00 98.31 69 GLY A O 1
ATOM 483 N N . VAL A 1 70 ? -11.018 2.446 3.036 1.00 98.56 70 VAL A N 1
ATOM 484 C CA . VAL A 1 70 ? -11.692 3.652 3.546 1.00 98.56 70 VAL A CA 1
ATOM 485 C C . VAL A 1 70 ? -13.208 3.552 3.352 1.00 98.56 70 VAL A C 1
ATOM 487 O O . VAL A 1 70 ? -13.957 3.781 4.301 1.00 98.56 70 VAL A O 1
ATOM 490 N N . VAL A 1 71 ? -13.697 3.148 2.178 1.00 98.44 71 VAL A N 1
ATOM 491 C CA . VAL A 1 71 ? -15.144 2.973 1.951 1.00 98.44 71 VAL A CA 1
ATOM 492 C C . VAL A 1 71 ? -15.737 1.970 2.944 1.00 98.44 71 VAL A C 1
ATOM 494 O O . VAL A 1 71 ? -16.739 2.281 3.587 1.00 98.44 71 VAL A O 1
ATOM 497 N N . VAL A 1 72 ? -15.110 0.807 3.143 1.00 97.69 72 VAL A N 1
ATOM 498 C CA . VAL A 1 72 ? -15.556 -0.204 4.118 1.00 97.69 72 VAL A CA 1
ATOM 499 C C . VAL A 1 72 ? -15.562 0.365 5.536 1.00 97.69 72 VAL A C 1
ATOM 501 O O . VAL A 1 72 ? -16.536 0.172 6.264 1.00 97.69 72 VAL A O 1
ATOM 504 N N . LEU A 1 73 ? -14.520 1.109 5.918 1.00 97.44 73 LEU A N 1
ATOM 505 C CA . LEU A 1 73 ? -14.415 1.745 7.229 1.00 97.44 73 LEU A CA 1
ATOM 506 C C . LEU A 1 73 ? -15.596 2.683 7.518 1.00 97.44 73 LEU A C 1
ATOM 508 O O . LEU A 1 73 ? -16.172 2.622 8.603 1.00 97.44 73 LEU A O 1
ATOM 512 N N . TYR A 1 74 ? -15.964 3.532 6.556 1.00 97.69 74 TYR A N 1
ATOM 513 C CA . TYR A 1 74 ? -17.012 4.539 6.749 1.00 97.69 74 TYR A CA 1
ATOM 514 C C . TYR A 1 74 ? -18.428 4.023 6.466 1.00 97.69 74 TYR A C 1
ATOM 516 O O . TYR A 1 74 ? -19.385 4.538 7.041 1.00 97.69 74 TYR A O 1
ATOM 524 N N . ARG A 1 75 ? -18.591 3.030 5.583 1.00 97.62 75 ARG A N 1
ATOM 525 C CA . ARG A 1 75 ? -19.910 2.531 5.153 1.00 97.62 75 ARG A CA 1
ATOM 526 C C . ARG A 1 75 ? -20.343 1.249 5.854 1.00 97.62 75 ARG A C 1
ATOM 528 O O . ARG A 1 75 ? -21.533 0.952 5.867 1.00 97.62 75 ARG A O 1
ATOM 535 N N . VAL A 1 76 ? -19.418 0.496 6.454 1.00 95.75 76 VAL A N 1
ATOM 536 C CA . VAL A 1 76 ? -19.711 -0.794 7.097 1.00 95.75 76 VAL A CA 1
ATOM 537 C C . VAL A 1 76 ? -19.152 -0.806 8.528 1.00 95.75 76 VAL A C 1
ATOM 539 O O . VAL A 1 76 ? -18.118 -1.425 8.784 1.00 95.75 76 VAL A O 1
ATOM 542 N N . PRO A 1 77 ? -19.837 -0.181 9.509 1.00 88.94 77 PRO A N 1
ATOM 543 C CA . PRO A 1 77 ? -19.308 0.000 10.868 1.00 88.94 77 PRO A CA 1
ATOM 544 C C . PRO A 1 77 ? -18.869 -1.301 11.554 1.00 88.94 77 PRO A C 1
ATOM 546 O O . PRO A 1 77 ? -17.847 -1.341 12.235 1.00 88.94 77 PRO A O 1
ATOM 549 N N . ARG A 1 78 ? -19.586 -2.410 11.312 1.00 91.12 78 ARG A N 1
ATOM 550 C CA . ARG A 1 78 ? -19.245 -3.747 11.845 1.00 91.12 78 ARG A CA 1
ATOM 551 C C . ARG A 1 78 ? -17.916 -4.305 11.313 1.00 91.12 78 ARG A C 1
ATOM 553 O O . ARG A 1 78 ? -17.389 -5.260 11.873 1.00 91.12 78 ARG A O 1
ATOM 560 N N . ARG A 1 79 ? -17.388 -3.743 10.224 1.00 92.94 79 ARG A N 1
ATOM 561 C CA . ARG A 1 79 ? -16.125 -4.116 9.569 1.00 92.94 79 ARG A CA 1
ATOM 562 C C . ARG A 1 79 ? -15.108 -2.969 9.606 1.00 92.94 79 ARG A C 1
ATOM 564 O O . ARG A 1 79 ? -14.115 -3.028 8.889 1.00 92.94 79 ARG A O 1
ATOM 571 N N . ALA A 1 80 ? -15.315 -1.964 10.462 1.00 94.25 80 ALA A N 1
ATOM 572 C CA .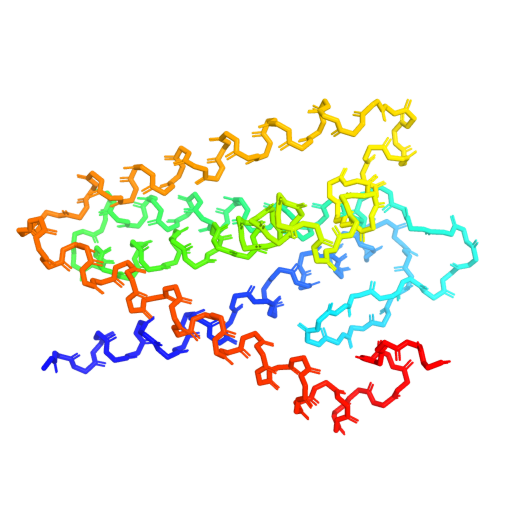 ALA A 1 80 ? -14.475 -0.770 10.536 1.00 94.25 80 ALA A CA 1
ATOM 573 C C . ALA A 1 80 ? -12.977 -1.094 10.646 1.00 94.25 80 ALA A C 1
ATOM 575 O O . ALA A 1 80 ? -12.171 -0.552 9.898 1.00 94.25 80 ALA A O 1
ATOM 576 N N . LEU A 1 81 ? -12.598 -2.033 11.518 1.00 94.62 81 LEU A N 1
ATOM 577 C CA . LEU A 1 81 ? -11.190 -2.396 11.685 1.00 94.62 81 LEU A CA 1
ATOM 578 C C . LEU A 1 81 ? -10.600 -3.088 10.452 1.00 94.62 81 LEU A C 1
ATOM 580 O O . LEU A 1 81 ? -9.437 -2.860 10.147 1.00 94.62 81 LEU A O 1
ATOM 584 N N . VAL A 1 82 ? -11.387 -3.902 9.739 1.00 95.81 82 VAL A N 1
ATOM 585 C CA . VAL A 1 82 ? -10.957 -4.535 8.480 1.00 95.81 82 VAL A CA 1
ATOM 586 C C . VAL A 1 82 ? -10.682 -3.449 7.446 1.00 95.81 82 VAL A C 1
ATOM 588 O O . VAL A 1 82 ? -9.609 -3.434 6.853 1.00 95.81 82 VAL A O 1
ATOM 591 N N . GLY A 1 83 ? -11.612 -2.500 7.292 1.00 97.00 83 GLY A N 1
ATOM 592 C CA . GLY A 1 83 ? -11.453 -1.367 6.382 1.00 97.00 83 GLY A CA 1
ATOM 593 C C . GLY A 1 83 ? -10.238 -0.501 6.720 1.00 97.00 83 GLY A C 1
ATOM 594 O O . GLY A 1 83 ? -9.426 -0.214 5.845 1.00 97.00 83 GLY A O 1
ATOM 595 N N . ALA A 1 84 ? -10.056 -0.153 7.999 1.00 97.69 84 ALA A N 1
ATOM 596 C CA . ALA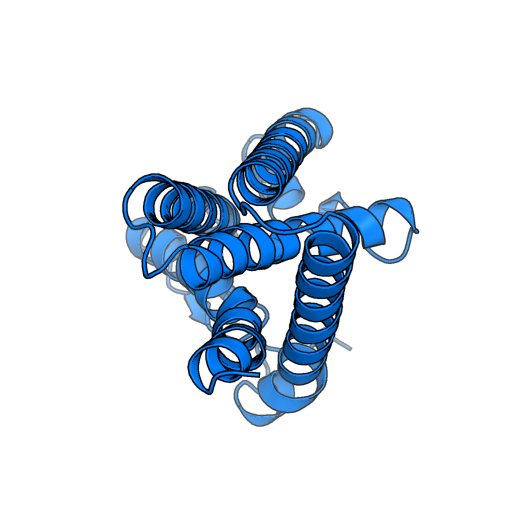 A 1 84 ? -8.894 0.612 8.451 1.00 97.69 84 ALA A CA 1
ATOM 597 C C . ALA A 1 84 ? -7.577 -0.142 8.217 1.00 97.69 84 ALA A C 1
ATOM 599 O O . ALA A 1 84 ? -6.595 0.465 7.801 1.00 97.69 84 ALA A O 1
ATOM 600 N N . SER A 1 85 ? -7.566 -1.456 8.455 1.00 97.69 85 SER A N 1
ATOM 601 C CA . SER A 1 85 ? -6.376 -2.290 8.269 1.00 97.69 85 SER A CA 1
ATOM 602 C C . SER A 1 85 ? -6.013 -2.434 6.795 1.00 97.69 85 SER A C 1
ATOM 604 O O . SER A 1 85 ? -4.850 -2.266 6.453 1.00 97.69 85 SER A O 1
ATOM 606 N N . LEU A 1 86 ? -6.996 -2.660 5.916 1.00 98.12 86 LEU A N 1
ATOM 607 C CA . LEU A 1 86 ? -6.779 -2.699 4.468 1.00 98.12 86 LEU A CA 1
ATOM 608 C C . LEU A 1 86 ? -6.259 -1.351 3.950 1.00 98.12 86 LEU A C 1
ATOM 610 O O . LEU A 1 86 ? -5.259 -1.315 3.241 1.00 98.12 86 LEU A O 1
ATOM 614 N N . ALA A 1 87 ? -6.889 -0.243 4.354 1.00 98.44 87 ALA A N 1
ATOM 615 C CA . ALA A 1 87 ? -6.454 1.100 3.973 1.00 98.44 87 ALA A CA 1
ATOM 616 C C . ALA A 1 87 ? -5.008 1.386 4.401 1.00 98.44 87 ALA A C 1
ATOM 618 O O . ALA A 1 87 ? -4.215 1.886 3.606 1.00 98.44 87 ALA A O 1
ATOM 619 N N . ALA A 1 88 ? -4.664 1.046 5.645 1.00 98.44 88 ALA A N 1
ATOM 620 C CA . ALA A 1 88 ? -3.331 1.270 6.187 1.00 98.44 88 ALA A CA 1
ATOM 621 C C . ALA A 1 88 ? -2.274 0.383 5.519 1.00 98.44 88 ALA A C 1
ATOM 623 O O . ALA A 1 88 ? -1.267 0.907 5.058 1.00 98.44 88 ALA A O 1
ATOM 624 N N . VAL A 1 89 ? -2.507 -0.931 5.418 1.00 98.31 89 VAL A N 1
ATOM 625 C CA . VAL A 1 89 ? -1.539 -1.865 4.821 1.00 98.31 89 VAL A CA 1
ATOM 626 C C . VAL A 1 89 ? -1.279 -1.522 3.359 1.00 98.31 89 VAL A C 1
ATOM 628 O O . VAL A 1 89 ? -0.121 -1.389 2.976 1.00 98.31 89 VAL A O 1
ATOM 631 N N . MET A 1 90 ? -2.321 -1.284 2.556 1.00 98.44 90 MET A N 1
ATOM 632 C CA . MET A 1 90 ? -2.118 -0.924 1.151 1.00 98.44 90 MET A CA 1
ATOM 633 C C . MET A 1 90 ? -1.408 0.425 0.995 1.00 98.44 90 MET A C 1
ATOM 635 O O . MET A 1 90 ? -0.609 0.579 0.077 1.00 98.44 90 MET A O 1
ATOM 639 N N . ALA A 1 9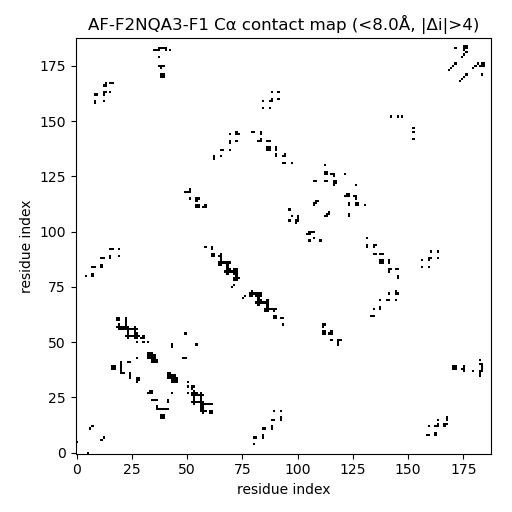1 ? -1.603 1.379 1.913 1.00 98.38 91 ALA A N 1
ATOM 640 C CA . ALA A 1 91 ? -0.783 2.590 1.944 1.00 98.38 91 ALA A CA 1
ATOM 641 C C . ALA A 1 91 ? 0.679 2.298 2.326 1.00 98.38 91 ALA A C 1
ATOM 643 O O . ALA A 1 91 ? 1.598 2.844 1.713 1.00 98.38 91 ALA A O 1
ATOM 644 N N . TYR A 1 92 ? 0.919 1.410 3.293 1.00 98.00 92 TYR A N 1
ATOM 645 C CA . TYR A 1 92 ? 2.268 1.012 3.698 1.00 98.00 92 TYR A CA 1
ATOM 646 C C . TYR A 1 92 ? 3.051 0.316 2.588 1.00 98.00 92 TYR A C 1
ATOM 648 O O . TYR A 1 92 ? 4.260 0.535 2.532 1.00 98.00 92 TYR A O 1
ATOM 656 N N . THR A 1 93 ? 2.387 -0.379 1.651 1.00 96.06 93 THR A N 1
ATOM 657 C CA . THR A 1 93 ? 3.064 -0.947 0.465 1.00 96.06 93 THR A CA 1
ATOM 658 C C . THR A 1 93 ? 3.863 0.076 -0.334 1.00 96.06 93 THR A C 1
ATOM 660 O O . THR A 1 93 ? 4.855 -0.276 -0.962 1.00 96.06 93 THR A O 1
ATOM 663 N N . ARG A 1 94 ? 3.478 1.358 -0.279 1.00 94.50 94 ARG A N 1
ATOM 664 C CA . ARG A 1 94 ? 4.180 2.448 -0.972 1.00 94.50 94 ARG A CA 1
ATOM 665 C C . ARG A 1 94 ? 4.951 3.354 -0.024 1.00 94.50 94 ARG A C 1
ATOM 667 O O . ARG A 1 94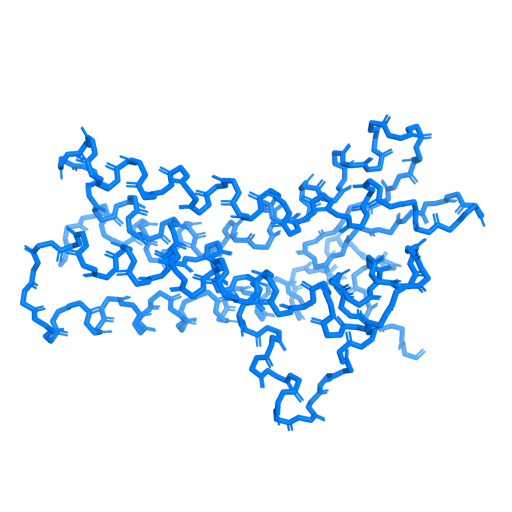 ? 6.089 3.723 -0.302 1.00 94.50 94 ARG A O 1
ATOM 674 N N . LEU A 1 95 ? 4.363 3.686 1.126 1.00 95.31 95 LEU A N 1
ATOM 675 C CA . LEU A 1 95 ? 4.990 4.592 2.091 1.00 95.31 95 LEU A CA 1
ATOM 676 C C . LEU A 1 95 ? 6.259 4.002 2.724 1.00 95.31 95 LEU A C 1
ATOM 678 O O . LEU A 1 95 ? 7.165 4.764 3.058 1.00 95.31 95 LEU A O 1
ATOM 682 N N . LEU A 1 96 ? 6.354 2.675 2.876 1.00 93.56 96 LEU A N 1
ATOM 683 C CA . LEU A 1 96 ? 7.567 2.037 3.390 1.00 93.56 96 LEU A CA 1
ATOM 684 C C . LEU A 1 96 ? 8.757 2.227 2.426 1.00 93.56 96 LEU A C 1
ATOM 686 O O . LEU A 1 96 ? 9.757 2.788 2.873 1.00 93.56 96 LEU A O 1
ATOM 690 N N . PRO A 1 97 ? 8.668 1.884 1.121 1.00 91.31 97 PRO A N 1
ATOM 691 C CA . PRO A 1 97 ? 9.701 2.246 0.147 1.00 91.31 97 PRO A CA 1
ATOM 692 C C . PRO A 1 97 ? 10.097 3.728 0.188 1.00 91.31 97 PRO A C 1
ATOM 694 O O . PRO A 1 97 ? 11.281 4.051 0.152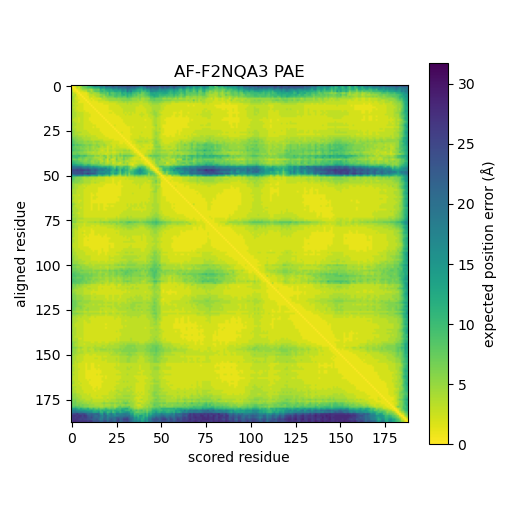 1.00 91.31 97 PRO A O 1
ATOM 697 N N . TYR A 1 98 ? 9.127 4.635 0.345 1.00 92.31 98 TYR A N 1
ATOM 698 C CA . TYR A 1 98 ? 9.396 6.077 0.399 1.00 92.31 98 TYR A CA 1
ATOM 699 C C . TYR A 1 98 ? 10.231 6.475 1.611 1.00 92.31 98 TYR A C 1
ATOM 701 O O . TYR A 1 98 ? 11.161 7.272 1.485 1.00 92.31 98 TYR A O 1
ATOM 709 N N . LEU A 1 99 ? 9.926 5.905 2.779 1.00 90.94 99 LEU A N 1
ATOM 710 C CA . LEU A 1 99 ? 10.733 6.094 3.978 1.00 90.94 99 LEU A CA 1
ATOM 711 C C . L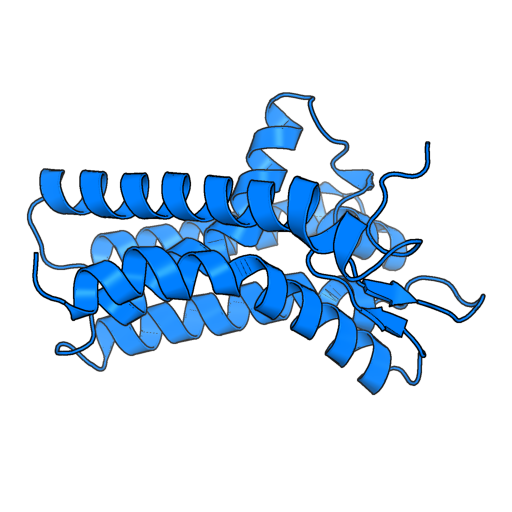EU A 1 99 ? 12.166 5.604 3.744 1.00 90.94 99 LEU A C 1
ATOM 713 O O . LEU A 1 99 ? 13.116 6.307 4.079 1.00 90.94 99 LEU A O 1
ATOM 717 N N . LEU A 1 100 ? 12.330 4.436 3.120 1.00 89.56 100 LEU A N 1
ATOM 718 C CA . LEU A 1 100 ? 13.651 3.889 2.823 1.00 89.56 100 LEU A CA 1
ATOM 719 C C . LEU A 1 100 ? 14.439 4.754 1.818 1.00 89.56 100 LEU A C 1
ATOM 721 O O . LEU A 1 100 ? 15.663 4.824 1.927 1.00 89.56 100 LEU A O 1
ATOM 725 N N . PHE A 1 101 ? 13.776 5.461 0.892 1.00 86.81 101 PHE A N 1
ATOM 726 C CA . PHE A 1 101 ? 14.437 6.447 0.021 1.00 86.81 101 PHE A CA 1
ATOM 727 C C . PHE A 1 101 ? 14.972 7.639 0.802 1.00 86.81 101 PHE A C 1
ATOM 729 O O . PHE A 1 101 ? 16.111 8.047 0.597 1.00 86.81 101 PHE A O 1
ATOM 736 N N . VAL A 1 102 ? 14.158 8.194 1.706 1.00 87.38 102 VAL A N 1
ATOM 737 C CA . VAL A 1 102 ? 14.558 9.333 2.546 1.00 87.38 102 VAL A CA 1
ATOM 738 C C . VAL A 1 102 ? 15.744 8.958 3.438 1.00 87.38 102 VAL A C 1
ATOM 740 O O . VAL A 1 102 ? 16.612 9.789 3.687 1.00 87.38 102 VAL A O 1
ATOM 743 N N . LEU A 1 103 ? 15.817 7.695 3.865 1.00 89.88 103 LEU A N 1
ATOM 744 C CA . LEU A 1 103 ? 16.941 7.143 4.623 1.00 89.88 103 LEU A CA 1
ATOM 745 C C . LEU A 1 103 ? 18.158 6.765 3.755 1.00 89.88 103 LEU A C 1
ATOM 747 O O . LEU A 1 103 ? 19.161 6.307 4.295 1.00 89.88 103 LEU A O 1
ATOM 751 N N . GLY A 1 104 ? 18.091 6.931 2.430 1.00 87.81 104 GLY A N 1
ATOM 752 C CA . GLY A 1 104 ? 19.187 6.616 1.507 1.00 87.81 104 GLY A CA 1
ATOM 753 C C . GLY A 1 104 ? 19.463 5.120 1.319 1.00 87.81 104 GLY A C 1
ATOM 754 O O . GLY A 1 104 ? 20.528 4.759 0.828 1.00 87.81 104 GLY A O 1
ATOM 755 N N . ILE A 1 105 ? 18.527 4.246 1.706 1.00 87.62 105 ILE A N 1
ATOM 756 C CA . ILE A 1 105 ? 18.689 2.782 1.656 1.00 87.62 105 ILE A CA 1
ATOM 757 C C . ILE A 1 105 ? 18.397 2.240 0.250 1.00 87.62 105 ILE A C 1
ATOM 759 O O . ILE A 1 105 ? 19.032 1.290 -0.201 1.00 87.62 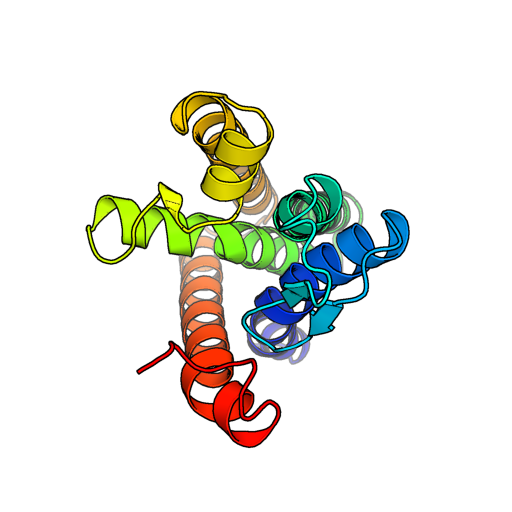105 ILE A O 1
ATOM 763 N N . VAL A 1 106 ? 17.436 2.844 -0.450 1.00 84.69 106 VAL A N 1
ATOM 764 C CA . VAL A 1 106 ? 17.021 2.460 -1.808 1.00 84.69 106 VAL A CA 1
ATOM 765 C C . VAL A 1 106 ? 16.947 3.681 -2.723 1.00 84.69 106 VAL A C 1
ATOM 767 O O . VAL A 1 106 ? 16.771 4.810 -2.265 1.00 84.69 106 VAL A O 1
ATOM 770 N N . SER A 1 107 ? 17.091 3.466 -4.033 1.00 87.31 107 SER A N 1
ATOM 771 C CA . SER A 1 107 ? 17.015 4.546 -5.021 1.00 87.31 107 SER A CA 1
ATOM 772 C C . SER A 1 107 ? 15.557 4.874 -5.371 1.00 87.31 107 SER A C 1
ATOM 774 O O . SER A 1 107 ? 14.847 3.981 -5.841 1.00 87.31 107 SER A O 1
ATOM 776 N N . PRO A 1 108 ? 15.119 6.149 -5.281 1.00 85.62 108 PRO A N 1
ATOM 777 C CA . PRO A 1 108 ? 13.793 6.561 -5.748 1.00 85.62 108 PRO A CA 1
ATOM 778 C C . PRO A 1 108 ? 13.570 6.278 -7.236 1.00 85.62 108 PRO A C 1
ATOM 780 O O . PRO A 1 108 ? 12.445 6.154 -7.689 1.00 85.62 108 PRO A O 1
ATOM 783 N N . ALA A 1 109 ? 14.641 6.193 -8.027 1.00 85.44 109 ALA A N 1
ATOM 784 C CA . ALA A 1 109 ? 14.529 5.980 -9.464 1.00 85.44 109 ALA A CA 1
ATOM 785 C C . ALA A 1 109 ? 14.309 4.502 -9.841 1.00 85.44 109 ALA A C 1
ATOM 787 O O . ALA A 1 109 ? 14.042 4.209 -11.005 1.00 85.44 109 ALA A O 1
ATOM 788 N N . GLN A 1 110 ? 14.467 3.581 -8.885 1.00 82.62 110 GLN A N 1
ATOM 789 C CA . GLN A 1 110 ? 14.287 2.136 -9.070 1.00 82.62 110 GLN A CA 1
ATOM 790 C C . GLN A 1 110 ? 12.953 1.623 -8.518 1.00 82.62 110 GLN A C 1
ATOM 792 O O . GLN A 1 110 ? 12.693 0.427 -8.580 1.00 82.62 110 GLN A O 1
ATOM 797 N N . ASN A 1 111 ? 12.117 2.505 -7.974 1.00 89.19 111 ASN A N 1
ATOM 798 C CA . ASN A 1 111 ? 10.792 2.144 -7.493 1.00 89.19 111 ASN A CA 1
ATOM 799 C C . ASN A 1 111 ? 9.727 2.347 -8.577 1.00 89.19 111 ASN A C 1
ATOM 801 O O . ASN A 1 111 ? 10.005 2.949 -9.612 1.00 89.19 111 ASN A O 1
ATOM 805 N N . ASP A 1 112 ? 8.498 1.903 -8.320 1.00 91.81 112 ASP A N 1
ATOM 806 C CA . ASP A 1 112 ? 7.439 1.953 -9.335 1.00 91.81 112 ASP A CA 1
ATOM 807 C C . ASP A 1 112 ? 7.110 3.371 -9.792 1.00 91.81 112 ASP A C 1
ATOM 809 O O . ASP A 1 112 ? 7.067 3.615 -10.990 1.00 91.81 112 ASP A O 1
ATOM 813 N N . GLU A 1 113 ? 6.962 4.348 -8.895 1.00 93.88 113 GLU A N 1
ATOM 814 C CA . GLU A 1 113 ? 6.691 5.737 -9.296 1.00 93.88 113 GLU A CA 1
ATOM 815 C C . GLU A 1 113 ? 7.857 6.359 -10.078 1.00 93.88 113 GLU A C 1
ATOM 817 O O . GLU A 1 113 ? 7.638 7.157 -10.990 1.00 93.88 113 GLU A O 1
ATOM 822 N N . GLY A 1 114 ? 9.093 5.961 -9.783 1.00 91.81 114 GLY A N 1
ATOM 823 C CA . GLY A 1 114 ? 10.278 6.346 -10.533 1.00 91.81 114 GLY A CA 1
ATOM 824 C C . GLY A 1 114 ? 10.342 5.687 -11.907 1.00 91.81 114 GLY A C 1
ATOM 825 O O . GLY A 1 114 ? 10.701 6.343 -12.886 1.00 91.81 114 GLY A O 1
ATOM 826 N N . MET A 1 115 ? 9.928 4.425 -12.014 1.00 91.19 115 MET A N 1
ATOM 827 C CA . MET A 1 115 ? 9.772 3.728 -13.289 1.00 91.19 115 MET A CA 1
ATOM 828 C C . MET A 1 115 ? 8.627 4.330 -14.125 1.00 91.19 115 MET A C 1
ATOM 830 O O . MET A 1 115 ? 8.804 4.518 -15.326 1.00 91.19 115 MET A O 1
ATOM 834 N N . ILE A 1 116 ? 7.509 4.733 -13.506 1.00 94.25 116 ILE A N 1
ATOM 835 C CA . ILE A 1 116 ? 6.412 5.471 -14.161 1.00 94.25 116 ILE A CA 1
ATOM 836 C C . ILE A 1 116 ? 6.933 6.805 -14.700 1.00 94.25 116 ILE A C 1
ATOM 838 O O . ILE A 1 116 ? 6.730 7.122 -15.870 1.00 94.25 116 ILE A O 1
ATOM 842 N N . ALA A 1 117 ? 7.638 7.582 -13.873 1.00 93.50 117 ALA A N 1
ATOM 843 C CA . ALA A 1 117 ? 8.203 8.863 -14.286 1.00 93.50 117 ALA A CA 1
ATOM 844 C C . ALA A 1 117 ? 9.175 8.702 -15.464 1.00 93.50 117 ALA A C 1
ATOM 846 O O . ALA A 1 117 ? 9.102 9.463 -16.426 1.00 93.50 117 ALA A O 1
ATOM 847 N N . ARG A 1 118 ? 10.033 7.672 -15.438 1.00 90.56 118 ARG A N 1
ATOM 848 C CA . ARG A 1 118 ? 10.926 7.337 -16.558 1.00 90.56 118 ARG A CA 1
ATOM 849 C C . ARG A 1 118 ? 10.155 6.977 -17.824 1.00 90.56 118 ARG A C 1
ATOM 851 O O . ARG A 1 118 ? 10.493 7.495 -18.882 1.00 90.56 118 ARG A O 1
ATOM 858 N N . ALA A 1 119 ? 9.118 6.147 -17.716 1.00 89.50 119 ALA A N 1
ATOM 859 C CA . ALA A 1 119 ? 8.280 5.765 -18.851 1.00 89.50 119 ALA A CA 1
ATOM 860 C C . ALA A 1 119 ? 7.553 6.970 -19.479 1.00 89.50 119 ALA A C 1
ATOM 862 O O . ALA A 1 119 ? 7.336 6.995 -20.686 1.00 89.50 119 ALA A O 1
ATOM 863 N N . LEU A 1 120 ? 7.214 7.985 -18.677 1.00 91.94 120 LEU A N 1
ATOM 864 C CA . LEU A 1 120 ? 6.591 9.231 -19.138 1.00 91.94 120 LEU A CA 1
ATOM 865 C C . LEU A 1 120 ? 7.599 10.304 -19.589 1.00 91.94 120 LEU A C 1
ATOM 867 O O . LEU A 1 120 ? 7.192 11.329 -20.134 1.00 91.94 120 LEU A O 1
ATOM 871 N N . GLY A 1 121 ? 8.899 10.112 -19.346 1.00 92.88 121 GLY A N 1
ATOM 872 C CA . GLY A 1 121 ? 9.918 11.147 -19.553 1.00 92.88 121 GLY A CA 1
ATOM 873 C C . GLY A 1 121 ? 9.774 12.345 -18.604 1.00 92.88 121 GLY A C 1
ATOM 874 O O . GLY A 1 121 ? 10.151 13.463 -18.952 1.00 92.88 121 GLY A O 1
ATOM 875 N N . TRP A 1 122 ? 9.187 12.142 -17.422 1.00 95.19 122 TRP A N 1
ATOM 876 C CA . TRP A 1 122 ? 8.886 13.197 -16.453 1.00 95.19 122 TRP A CA 1
ATOM 877 C C . TRP A 1 122 ? 9.891 13.233 -15.291 1.00 95.19 122 TRP A C 1
ATOM 879 O O . TRP A 1 122 ? 10.519 12.221 -14.967 1.00 95.19 122 TRP A O 1
ATOM 889 N N . PRO A 1 123 ? 10.028 14.376 -14.592 1.00 95.12 123 PRO A N 1
ATOM 890 C CA . PRO A 1 123 ? 10.791 14.437 -13.349 1.00 95.12 123 PRO A CA 1
ATOM 891 C C . PRO A 1 123 ? 10.199 13.510 -12.276 1.00 95.12 123 PRO A C 1
ATOM 893 O O . PRO A 1 123 ? 8.988 13.522 -12.056 1.00 95.12 123 PRO A O 1
ATOM 896 N N . LEU A 1 124 ? 11.044 12.774 -11.541 1.00 92.38 124 LEU A N 1
ATOM 897 C CA . LEU A 1 124 ? 10.620 11.801 -10.513 1.00 92.38 124 LEU A CA 1
ATOM 898 C C . LEU A 1 124 ? 9.600 12.373 -9.512 1.00 92.38 124 LEU A C 1
ATOM 900 O O . LEU A 1 124 ? 8.591 11.738 -9.204 1.00 92.38 124 LEU A O 1
ATOM 904 N N . TRP A 1 125 ? 9.837 13.597 -9.032 1.00 92.06 125 TRP A N 1
ATOM 905 C CA . TRP A 1 125 ? 8.991 14.247 -8.029 1.00 92.06 125 TRP A CA 1
ATOM 906 C C . TRP A 1 125 ? 7.554 14.481 -8.516 1.00 92.06 125 TRP A C 1
ATOM 908 O O . TRP A 1 125 ? 6.641 14.505 -7.694 1.00 92.06 125 TRP A O 1
ATOM 918 N N . SER A 1 126 ? 7.343 14.619 -9.831 1.00 94.56 126 SER A N 1
ATOM 919 C CA . SER A 1 126 ? 6.024 14.901 -10.414 1.00 94.56 126 SER A CA 1
ATOM 920 C C . SER A 1 126 ? 5.062 13.716 -10.320 1.00 94.56 126 SER A C 1
ATOM 922 O O . SER A 1 126 ? 3.854 13.921 -10.288 1.00 94.56 126 SER A O 1
ATOM 924 N N . VAL A 1 127 ? 5.589 12.491 -10.213 1.00 94.25 127 VAL A N 1
ATOM 925 C CA . VAL A 1 127 ? 4.801 11.270 -9.991 1.00 94.25 127 VAL A CA 1
ATOM 926 C C . VAL A 1 127 ? 4.823 10.892 -8.514 1.00 94.25 127 VAL A C 1
ATOM 928 O O . VAL A 1 127 ? 3.779 10.634 -7.916 1.00 94.25 127 VAL A O 1
ATOM 931 N N . TRP A 1 128 ? 6.002 10.921 -7.893 1.00 92.25 128 TRP A N 1
ATOM 932 C CA . TRP A 1 128 ? 6.174 10.505 -6.505 1.00 92.25 128 TRP A CA 1
ATOM 933 C C . TRP A 1 128 ? 5.337 11.335 -5.520 1.00 92.25 128 TRP A C 1
ATOM 935 O O . TRP A 1 128 ? 4.667 10.771 -4.654 1.00 92.25 128 TRP A O 1
ATOM 945 N N . LEU A 1 129 ? 5.321 12.667 -5.666 1.00 93.69 129 LEU A N 1
ATOM 946 C CA . LEU A 1 129 ? 4.631 13.551 -4.724 1.00 93.69 129 LEU A CA 1
ATOM 947 C C . LEU A 1 129 ? 3.102 13.346 -4.729 1.00 93.69 129 LEU A C 1
ATOM 949 O O . LEU A 1 129 ? 2.548 13.158 -3.643 1.00 93.69 129 LEU A O 1
ATOM 953 N N . PRO A 1 130 ? 2.397 13.312 -5.881 1.00 96.69 130 PRO A N 1
ATOM 954 C CA . PRO A 1 130 ? 0.969 12.995 -5.902 1.00 96.69 130 PRO A CA 1
ATOM 955 C C . PRO A 1 130 ? 0.622 11.656 -5.246 1.00 96.69 130 PRO A C 1
ATOM 957 O O . PRO A 1 130 ? -0.308 11.604 -4.440 1.00 96.69 130 PRO A O 1
ATOM 960 N N . PHE A 1 131 ? 1.378 10.589 -5.530 1.00 96.75 131 PHE A N 1
ATOM 961 C CA . PHE A 1 131 ? 1.136 9.285 -4.907 1.00 96.75 131 PHE A CA 1
ATOM 962 C C . PHE A 1 131 ? 1.389 9.324 -3.396 1.00 96.75 131 PHE A C 1
ATOM 964 O O . PHE A 1 131 ? 0.561 8.835 -2.627 1.00 96.75 131 PHE A O 1
ATOM 971 N N . ALA A 1 132 ? 2.482 9.946 -2.943 1.00 95.81 132 ALA A N 1
ATOM 972 C CA . ALA A 1 132 ? 2.763 10.116 -1.518 1.00 95.81 132 ALA A CA 1
ATOM 973 C C . ALA A 1 132 ? 1.631 10.859 -0.798 1.00 95.81 132 ALA A C 1
ATOM 975 O O . ALA A 1 132 ? 1.138 10.384 0.226 1.00 95.81 132 ALA A O 1
ATOM 976 N N . LEU A 1 133 ? 1.161 11.975 -1.358 1.00 97.88 133 LEU A N 1
ATOM 977 C CA . LEU A 1 133 ? 0.044 12.735 -0.798 1.00 97.88 133 LEU A CA 1
ATOM 978 C C . LEU A 1 133 ? -1.257 11.924 -0.787 1.00 97.88 133 LEU A C 1
ATOM 980 O O . LEU A 1 133 ? -1.989 11.972 0.201 1.00 97.88 133 LEU A O 1
ATOM 984 N N . ALA A 1 134 ? -1.529 11.144 -1.835 1.00 98.25 134 ALA A N 1
ATOM 985 C CA . AL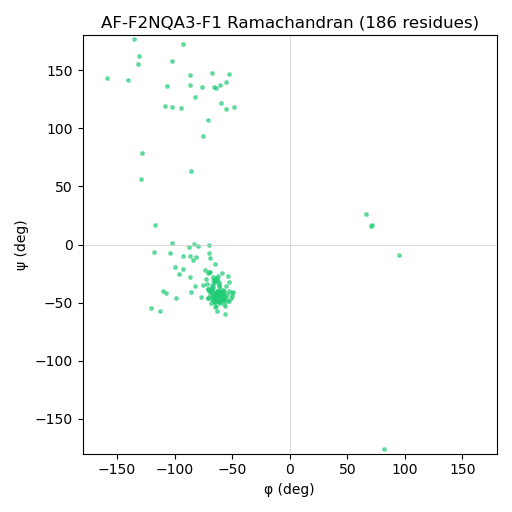A A 1 134 ? -2.708 10.288 -1.899 1.00 98.25 134 ALA A CA 1
ATOM 986 C C . ALA A 1 134 ? -2.690 9.209 -0.803 1.00 98.25 134 ALA A C 1
ATOM 988 O O . ALA A 1 134 ? -3.663 9.076 -0.057 1.00 98.25 134 ALA A O 1
ATOM 989 N N . PHE A 1 135 ? -1.577 8.487 -0.633 1.00 98.25 135 PHE A N 1
ATOM 990 C CA . PHE A 1 135 ? -1.459 7.455 0.403 1.00 98.25 135 PHE A CA 1
ATOM 991 C C . PHE A 1 135 ? -1.456 8.030 1.821 1.00 98.25 135 PHE A C 1
ATOM 993 O O . PHE A 1 135 ? -2.116 7.475 2.701 1.00 98.25 135 PHE A O 1
ATOM 1000 N N . LEU A 1 136 ? -0.788 9.166 2.051 1.00 98.25 136 LEU A N 1
ATOM 1001 C CA . LEU A 1 136 ? -0.860 9.880 3.331 1.00 98.25 136 LEU A CA 1
ATOM 1002 C C . LEU A 1 136 ? -2.288 10.358 3.624 1.00 98.25 136 LEU A C 1
ATOM 1004 O O . LEU A 1 136 ? -2.761 10.232 4.754 1.00 98.25 136 LEU A O 1
ATOM 1008 N N . GLY A 1 137 ? -3.001 10.847 2.606 1.00 98.56 137 GLY A N 1
ATOM 1009 C CA . GLY A 1 137 ? -4.409 11.221 2.698 1.00 98.56 137 GLY A CA 1
ATOM 1010 C C . GLY A 1 137 ? -5.296 10.039 3.088 1.00 98.56 137 GLY A C 1
ATOM 1011 O O . GLY A 1 137 ? -6.086 10.149 4.027 1.00 98.56 137 GLY A O 1
ATOM 1012 N N . ILE A 1 138 ? -5.126 8.882 2.440 1.00 98.44 138 ILE A N 1
ATOM 1013 C CA . ILE A 1 138 ? -5.839 7.647 2.794 1.00 98.44 138 ILE A CA 1
ATOM 1014 C C . ILE A 1 138 ? -5.533 7.221 4.232 1.00 98.44 138 ILE A C 1
ATOM 1016 O O . ILE A 1 138 ? -6.459 6.916 4.989 1.00 98.44 138 ILE A O 1
ATOM 1020 N N . LEU A 1 139 ? -4.266 7.257 4.647 1.00 98.00 139 LEU A N 1
ATOM 1021 C CA . LEU A 1 139 ? -3.871 6.900 6.007 1.00 98.00 139 LEU A CA 1
ATOM 1022 C C . LEU A 1 139 ? -4.500 7.848 7.042 1.00 98.00 139 LEU A C 1
ATOM 1024 O O . LEU A 1 139 ? -5.025 7.397 8.061 1.00 98.00 139 LEU A O 1
ATOM 1028 N N . ALA A 1 140 ? -4.532 9.152 6.754 1.00 98.38 140 ALA A N 1
ATOM 1029 C CA . ALA A 1 140 ? -5.192 10.148 7.592 1.00 98.38 140 ALA A CA 1
ATOM 1030 C C . ALA A 1 140 ? -6.713 9.921 7.671 1.00 98.38 140 ALA A C 1
ATOM 1032 O O . ALA A 1 140 ? -7.303 10.020 8.752 1.00 98.38 140 ALA A O 1
ATOM 1033 N N . LEU A 1 141 ? -7.362 9.573 6.556 1.00 98.44 141 LEU A N 1
ATOM 1034 C CA . LEU A 1 141 ? -8.786 9.229 6.529 1.00 98.44 141 LEU A CA 1
ATOM 1035 C C . LEU A 1 141 ? -9.078 7.957 7.329 1.00 98.44 141 LEU A C 1
ATOM 1037 O O . LEU A 1 141 ? -10.055 7.937 8.083 1.00 98.44 141 LEU A O 1
ATOM 1041 N N . ALA A 1 142 ? -8.231 6.932 7.218 1.00 97.94 142 ALA A N 1
ATOM 1042 C CA . ALA A 1 142 ? -8.339 5.703 7.997 1.00 97.94 142 ALA A CA 1
ATOM 1043 C C . ALA A 1 142 ? -8.181 5.979 9.503 1.00 97.94 142 ALA A C 1
ATOM 1045 O O . ALA A 1 142 ? -9.002 5.545 10.315 1.00 97.94 142 ALA A O 1
ATOM 1046 N N . TRP A 1 143 ? -7.183 6.785 9.875 1.00 97.69 143 TRP A N 1
ATOM 1047 C CA . TRP A 1 143 ? -6.932 7.208 11.254 1.00 97.69 143 TRP A CA 1
ATOM 1048 C C . TRP A 1 143 ? -8.111 7.974 11.875 1.00 97.69 143 TRP A C 1
ATOM 1050 O O . TRP A 1 143 ? -8.506 7.731 13.022 1.00 97.69 143 TRP A O 1
ATOM 1060 N N . ARG A 1 144 ? -8.697 8.914 11.123 1.00 97.12 144 ARG A N 1
ATOM 1061 C CA . ARG A 1 144 ? -9.861 9.709 11.561 1.00 97.12 144 ARG A CA 1
ATOM 1062 C C . ARG A 1 144 ? -11.157 8.895 11.591 1.00 97.12 144 ARG A C 1
ATOM 1064 O O . ARG A 1 144 ? -12.060 9.207 12.379 1.00 97.12 144 ARG A O 1
ATOM 1071 N N . GLY A 1 145 ? -11.261 7.887 10.729 1.00 95.88 145 GLY A N 1
ATOM 1072 C CA . GLY A 1 145 ? -12.439 7.036 10.604 1.00 95.88 145 GLY A CA 1
ATOM 1073 C C . GLY A 1 145 ? -12.561 6.029 11.741 1.00 95.88 145 GLY A C 1
ATOM 1074 O O . GLY A 1 145 ? -13.672 5.780 12.204 1.00 95.88 145 GLY A O 1
ATOM 1075 N N . LEU A 1 146 ? -11.441 5.508 12.254 1.00 94.62 146 LEU A N 1
ATOM 1076 C CA . LEU A 1 146 ? -11.457 4.548 13.355 1.00 94.62 146 LEU A CA 1
ATOM 1077 C C . LEU A 1 146 ? -11.860 5.232 14.677 1.00 94.62 146 LEU A C 1
ATOM 1079 O O . LEU A 1 146 ? -11.096 5.993 15.265 1.00 94.62 146 LEU A O 1
ATOM 1083 N N . LYS A 1 147 ? -13.083 4.976 15.153 1.00 94.25 147 LYS A N 1
ATOM 1084 C CA . LYS A 1 147 ? -13.663 5.617 16.349 1.00 94.25 147 LYS A CA 1
ATOM 1085 C C . LYS A 1 147 ? -13.271 4.896 17.644 1.00 94.25 147 LYS A C 1
ATOM 1087 O O . LYS A 1 147 ? -14.118 4.349 18.339 1.00 94.25 147 LYS A O 1
ATOM 1092 N N . VAL A 1 148 ? -11.976 4.887 17.953 1.00 93.88 148 VAL A N 1
ATOM 1093 C CA . VAL A 1 148 ? -11.421 4.334 19.204 1.00 93.88 148 VAL A CA 1
ATOM 1094 C C . VAL A 1 148 ? -10.459 5.339 19.856 1.00 93.88 148 VAL A C 1
ATOM 1096 O O . VAL A 1 148 ? -10.008 6.272 19.177 1.00 93.88 148 VAL A O 1
ATOM 1099 N N . PRO A 1 149 ? -10.128 5.193 21.156 1.00 97.00 149 PRO A N 1
ATOM 1100 C CA . PRO A 1 149 ? -9.188 6.083 21.832 1.00 97.00 149 PRO A CA 1
ATOM 1101 C C . PRO A 1 149 ? -7.852 6.209 21.088 1.00 97.00 149 PRO A C 1
ATOM 1103 O O . PRO A 1 149 ? -7.367 5.253 20.482 1.00 97.00 149 PRO A O 1
ATOM 1106 N N . THR A 1 150 ? -7.225 7.386 21.152 1.00 96.62 150 THR A N 1
ATOM 1107 C CA . THR A 1 150 ? -5.989 7.696 20.407 1.00 96.62 150 THR A CA 1
ATOM 1108 C C . THR A 1 150 ? -4.863 6.694 20.654 1.00 96.62 150 THR A C 1
ATOM 1110 O O . THR A 1 150 ? -4.247 6.249 19.692 1.00 96.62 150 THR A O 1
ATOM 1113 N N . ALA A 1 151 ? -4.645 6.270 21.902 1.00 96.56 151 ALA A N 1
ATOM 1114 C CA . ALA A 1 151 ? -3.630 5.266 22.224 1.00 96.56 151 ALA A CA 1
ATOM 1115 C C . ALA A 1 151 ? -3.886 3.920 21.518 1.00 96.56 151 ALA A C 1
ATOM 1117 O O . ALA A 1 151 ? -2.957 3.295 21.014 1.00 96.56 151 ALA A O 1
ATOM 1118 N N . GLN A 1 152 ? -5.153 3.501 21.411 1.00 94.38 152 GLN A N 1
ATOM 1119 C CA . GLN A 1 152 ? -5.521 2.265 20.714 1.00 94.38 152 GLN A CA 1
ATOM 1120 C C . GLN A 1 152 ? -5.348 2.395 19.200 1.00 94.38 152 GLN A C 1
ATOM 1122 O O . GLN A 1 152 ? -4.879 1.454 18.566 1.00 94.38 152 GLN A O 1
ATOM 1127 N N . ARG A 1 153 ? -5.673 3.560 18.617 1.00 95.75 153 ARG A N 1
ATOM 1128 C CA . ARG A 1 153 ? -5.388 3.834 17.199 1.00 95.75 153 ARG A CA 1
ATOM 1129 C C . ARG A 1 153 ? -3.896 3.762 16.916 1.00 95.75 153 ARG A C 1
ATOM 1131 O O . ARG A 1 153 ? -3.497 3.070 15.988 1.00 95.75 153 ARG A O 1
ATOM 1138 N N . LEU A 1 154 ? -3.083 4.433 17.733 1.00 96.94 154 LEU A N 1
ATOM 1139 C CA . LEU A 1 154 ? -1.630 4.430 17.583 1.00 96.94 154 LEU A CA 1
ATOM 1140 C C . LEU A 1 154 ? -1.083 3.004 17.633 1.00 96.94 154 LEU A C 1
ATOM 1142 O O . LEU A 1 154 ? -0.394 2.587 16.708 1.00 96.94 154 LEU A O 1
ATOM 1146 N N . GLY A 1 155 ? -1.457 2.246 18.669 1.00 96.50 155 GLY A N 1
ATOM 1147 C CA . GLY A 1 155 ? -1.050 0.853 18.812 1.00 96.50 155 GLY A CA 1
ATOM 1148 C C . GLY A 1 155 ? -1.476 -0.003 17.621 1.00 96.50 155 GLY A C 1
ATOM 1149 O O . GLY A 1 155 ? -0.681 -0.786 17.121 1.00 96.50 155 GLY A O 1
ATOM 1150 N N . TRP A 1 156 ? -2.697 0.180 17.111 1.00 96.19 156 TRP A N 1
ATOM 1151 C CA . TRP A 1 156 ? -3.194 -0.588 15.970 1.00 96.19 156 TRP A CA 1
ATOM 1152 C C . TRP A 1 156 ? -2.412 -0.320 14.680 1.00 96.19 156 TRP A C 1
ATOM 1154 O O . TRP A 1 156 ? -1.969 -1.257 14.023 1.00 96.19 156 TRP A O 1
ATOM 1164 N N . PHE A 1 157 ? -2.213 0.951 14.327 1.00 97.69 157 PHE A N 1
ATOM 1165 C CA . PHE A 1 157 ? -1.478 1.328 13.117 1.00 97.69 157 PHE A CA 1
ATOM 1166 C C . PHE A 1 157 ? 0.006 0.952 13.219 1.00 97.69 157 PHE A C 1
ATOM 1168 O O . PHE A 1 157 ? 0.573 0.457 12.249 1.00 97.69 157 PHE A O 1
ATOM 1175 N N . ALA A 1 158 ? 0.617 1.095 14.400 1.00 97.38 158 ALA A N 1
ATOM 1176 C CA . ALA A 1 158 ? 1.986 0.643 14.641 1.00 97.38 158 ALA A CA 1
ATOM 1177 C C . ALA A 1 158 ? 2.122 -0.882 14.504 1.00 97.38 158 ALA A C 1
ATOM 1179 O O . ALA A 1 158 ? 3.034 -1.357 13.833 1.00 97.38 158 ALA A O 1
ATOM 1180 N N . LEU A 1 159 ? 1.193 -1.655 15.080 1.00 97.12 159 LEU A N 1
ATOM 1181 C CA . LEU A 1 159 ? 1.183 -3.114 14.941 1.00 97.12 159 LEU A CA 1
ATOM 1182 C C . LEU A 1 159 ? 0.994 -3.546 13.486 1.00 97.12 159 LEU A C 1
ATOM 1184 O O . LEU A 1 159 ? 1.685 -4.456 13.046 1.00 97.12 159 LEU A O 1
ATOM 1188 N N . LEU A 1 160 ? 0.110 -2.888 12.729 1.00 97.81 160 LEU A N 1
ATOM 1189 C CA . LEU A 1 160 ? -0.054 -3.155 11.297 1.00 97.81 160 LEU A CA 1
ATOM 1190 C C . LEU A 1 160 ? 1.210 -2.840 10.502 1.00 97.81 160 LEU A C 1
ATOM 1192 O O . LEU A 1 160 ? 1.570 -3.616 9.625 1.00 97.81 160 LEU A O 1
ATOM 1196 N N . PHE A 1 161 ? 1.882 -1.729 10.807 1.00 97.69 161 PHE A N 1
ATOM 1197 C CA . PHE A 1 161 ? 3.138 -1.368 10.156 1.00 97.69 161 PHE A CA 1
ATOM 1198 C C . PHE A 1 161 ? 4.219 -2.422 10.415 1.00 97.69 161 PHE A C 1
ATOM 1200 O O . PHE A 1 161 ? 4.830 -2.911 9.470 1.00 97.69 161 PHE A O 1
ATOM 1207 N N . VAL A 1 162 ? 4.410 -2.824 11.677 1.00 97.38 162 VAL A N 1
ATOM 1208 C CA . VAL A 1 162 ? 5.381 -3.866 12.051 1.00 97.38 162 VAL A CA 1
ATOM 1209 C C . VAL A 1 162 ? 5.017 -5.209 11.419 1.00 97.38 162 VAL A C 1
ATOM 1211 O O . VAL A 1 162 ? 5.888 -5.872 10.863 1.00 97.38 162 VAL A O 1
ATOM 1214 N N . ALA A 1 163 ? 3.742 -5.601 11.462 1.00 97.25 163 ALA A N 1
ATOM 1215 C CA . ALA A 1 163 ? 3.277 -6.849 10.865 1.00 97.25 163 ALA A CA 1
ATOM 1216 C C . ALA A 1 163 ? 3.477 -6.866 9.345 1.00 97.25 163 ALA A C 1
ATOM 1218 O O . ALA A 1 163 ? 3.925 -7.873 8.807 1.00 97.25 163 ALA A O 1
ATOM 1219 N N . TYR A 1 164 ? 3.194 -5.754 8.662 1.00 97.19 164 TYR A N 1
ATOM 1220 C CA . TYR A 1 164 ? 3.425 -5.620 7.226 1.00 97.19 164 TYR A CA 1
ATOM 1221 C C . TYR A 1 164 ? 4.915 -5.643 6.889 1.00 97.19 164 TYR A C 1
ATOM 1223 O O . TYR A 1 164 ? 5.315 -6.408 6.022 1.00 97.19 164 TYR A O 1
ATOM 1231 N N . ALA A 1 165 ? 5.751 -4.886 7.603 1.00 95.81 165 ALA A N 1
ATOM 1232 C CA . ALA A 1 165 ? 7.194 -4.902 7.382 1.00 95.81 165 ALA A CA 1
ATOM 1233 C C . ALA A 1 165 ? 7.791 -6.304 7.597 1.00 95.81 165 ALA A C 1
ATOM 1235 O O . ALA A 1 165 ? 8.628 -6.745 6.813 1.00 95.81 165 ALA A O 1
ATOM 1236 N N . ALA A 1 166 ? 7.332 -7.027 8.625 1.00 96.25 166 ALA A N 1
ATOM 1237 C CA . ALA A 1 166 ? 7.740 -8.405 8.873 1.00 96.25 166 ALA A CA 1
ATOM 1238 C C . ALA A 1 166 ? 7.254 -9.360 7.772 1.00 96.25 166 ALA A C 1
ATOM 1240 O O . ALA A 1 166 ? 8.036 -10.185 7.307 1.00 96.25 166 ALA A O 1
ATOM 1241 N N . ALA A 1 167 ? 5.997 -9.237 7.331 1.00 95.56 167 ALA A N 1
ATOM 1242 C CA . ALA A 1 167 ? 5.452 -10.039 6.238 1.00 95.56 167 ALA A CA 1
ATOM 1243 C C . ALA A 1 167 ? 6.222 -9.803 4.933 1.00 95.56 167 ALA A C 1
ATOM 1245 O O . ALA A 1 167 ? 6.719 -10.762 4.354 1.00 95.56 167 ALA A O 1
ATOM 1246 N N . ALA A 1 168 ? 6.430 -8.541 4.551 1.00 93.25 168 ALA A N 1
ATOM 1247 C CA . ALA A 1 168 ? 7.217 -8.165 3.382 1.00 93.25 168 ALA A CA 1
ATOM 1248 C C . ALA A 1 168 ? 8.651 -8.712 3.466 1.00 93.25 168 ALA A C 1
ATOM 1250 O O . ALA A 1 168 ? 9.164 -9.260 2.498 1.00 93.25 168 ALA A O 1
ATOM 1251 N N . ALA A 1 169 ? 9.301 -8.630 4.633 1.00 92.44 169 ALA A N 1
ATOM 1252 C CA . ALA A 1 169 ? 10.632 -9.202 4.818 1.00 92.44 169 ALA A CA 1
ATOM 1253 C C . ALA A 1 169 ? 10.639 -10.732 4.658 1.00 92.44 169 ALA A C 1
ATOM 1255 O O . ALA A 1 169 ? 11.538 -11.267 4.018 1.00 92.44 169 ALA A O 1
ATOM 1256 N N . VAL A 1 170 ? 9.648 -11.443 5.206 1.00 94.38 170 VAL A N 1
ATOM 1257 C CA . VAL A 1 170 ? 9.520 -12.902 5.045 1.00 94.38 170 VAL A CA 1
ATOM 1258 C C . VAL A 1 170 ? 9.254 -13.269 3.587 1.00 94.38 170 VAL A C 1
ATOM 1260 O O . VAL A 1 170 ? 9.900 -14.170 3.058 1.00 94.38 170 VAL A O 1
ATOM 1263 N N . GLU A 1 171 ? 8.346 -12.563 2.922 1.00 92.25 171 GLU A N 1
ATOM 1264 C CA . GLU A 1 171 ? 8.051 -12.754 1.504 1.00 92.25 171 GLU A CA 1
ATOM 1265 C C . GLU A 1 171 ? 9.314 -12.598 0.662 1.00 92.25 171 GLU A C 1
ATOM 1267 O O . GLU A 1 171 ? 9.677 -13.525 -0.048 1.00 92.25 171 GLU A O 1
ATOM 1272 N N . VAL A 1 172 ? 10.033 -11.485 0.812 1.00 88.31 172 VAL A N 1
ATOM 1273 C CA . VAL A 1 172 ? 11.213 -11.146 0.003 1.00 88.31 172 VAL A CA 1
ATOM 1274 C C . VAL A 1 172 ? 12.418 -12.034 0.321 1.00 88.31 172 VAL A C 1
ATOM 1276 O O . VAL A 1 172 ? 13.120 -12.477 -0.584 1.00 88.31 172 VAL A O 1
ATOM 1279 N N . LEU A 1 173 ? 12.712 -12.255 1.605 1.00 89.50 173 LEU A N 1
ATOM 1280 C CA . LEU A 1 173 ? 13.967 -12.884 2.038 1.00 89.50 173 LEU A CA 1
ATOM 1281 C C . LEU A 1 173 ? 13.857 -14.401 2.191 1.00 89.50 173 LEU A C 1
ATOM 1283 O O . LEU A 1 173 ? 14.885 -15.078 2.196 1.00 89.50 173 LEU A O 1
ATOM 1287 N N . VAL A 1 174 ? 12.642 -14.933 2.351 1.00 91.44 174 VAL A N 1
ATOM 1288 C CA . VAL A 1 174 ? 12.414 -16.358 2.626 1.00 91.44 174 VAL A CA 1
ATOM 1289 C C . VAL A 1 174 ? 11.566 -17.005 1.542 1.00 91.44 174 VAL A C 1
ATOM 1291 O O . VAL A 1 174 ? 11.993 -18.003 0.973 1.00 91.44 174 VAL A O 1
ATOM 1294 N N . LEU A 1 175 ? 10.378 -16.473 1.242 1.00 89.94 175 LEU A N 1
ATOM 1295 C CA . LEU A 1 175 ? 9.449 -17.151 0.333 1.00 89.94 175 LEU A CA 1
ATOM 1296 C C . LEU A 1 175 ? 9.854 -16.996 -1.136 1.00 89.94 175 LEU A C 1
ATOM 1298 O O . LEU A 1 175 ? 9.867 -17.989 -1.860 1.00 89.94 175 LEU A O 1
ATOM 1302 N N . ASP A 1 176 ? 10.230 -15.792 -1.566 1.00 87.38 176 ASP A N 1
ATOM 1303 C CA . ASP A 1 176 ? 10.579 -15.504 -2.962 1.00 87.38 176 ASP A CA 1
ATOM 1304 C C . ASP A 1 176 ? 11.751 -16.360 -3.467 1.00 87.38 176 ASP A C 1
ATOM 1306 O O . ASP A 1 176 ? 11.616 -16.984 -4.520 1.00 87.38 176 ASP A O 1
ATOM 1310 N N . PRO A 1 177 ? 12.870 -16.501 -2.724 1.00 85.81 177 PRO A N 1
ATOM 1311 C CA . PRO A 1 177 ? 13.981 -17.350 -3.146 1.00 85.81 177 PRO A CA 1
ATOM 1312 C C . PRO A 1 177 ? 13.624 -18.839 -3.236 1.00 85.81 177 PRO A C 1
ATOM 1314 O O . PRO A 1 177 ? 14.237 -19.564 -4.019 1.00 85.81 177 PRO A O 1
ATOM 1317 N N . VAL A 1 178 ? 12.665 -19.305 -2.429 1.00 87.06 178 VAL A N 1
ATOM 1318 C CA . VAL A 1 178 ? 12.278 -20.723 -2.370 1.00 87.06 178 VAL A CA 1
ATOM 1319 C C . VAL A 1 178 ? 11.243 -21.052 -3.445 1.00 87.06 178 VAL A C 1
ATOM 1321 O O . VAL A 1 178 ? 11.321 -22.115 -4.054 1.00 87.06 178 VAL A O 1
ATOM 1324 N N . TRP A 1 179 ? 10.266 -20.172 -3.675 1.00 84.50 179 TRP A N 1
ATOM 1325 C CA . TRP A 1 179 ? 9.134 -20.441 -4.574 1.00 84.50 179 TRP A CA 1
ATOM 1326 C C . TRP A 1 179 ? 9.336 -19.879 -5.981 1.00 84.50 179 TRP A C 1
ATOM 1328 O O . TRP A 1 179 ? 8.786 -20.428 -6.933 1.00 84.50 179 TRP A O 1
ATOM 1338 N N . PHE A 1 180 ? 10.159 -18.839 -6.131 1.00 83.31 180 PHE A N 1
ATOM 1339 C CA . PHE A 1 180 ? 10.427 -18.171 -7.406 1.00 83.31 180 PHE A CA 1
ATOM 1340 C C . PHE A 1 180 ? 11.937 -18.024 -7.677 1.00 83.31 180 PHE A C 1
ATOM 1342 O O . PHE A 1 180 ? 12.434 -16.906 -7.896 1.00 83.31 180 PHE A O 1
ATOM 1349 N N . PRO A 1 181 ? 12.701 -19.139 -7.685 1.00 74.31 181 PRO A N 1
ATOM 1350 C CA . PRO A 1 181 ? 14.134 -19.096 -7.947 1.00 74.31 181 PRO A CA 1
ATOM 1351 C C . PRO A 1 181 ? 14.399 -18.499 -9.338 1.00 74.31 181 PRO A C 1
ATOM 1353 O O . PRO A 1 181 ? 13.908 -18.997 -10.347 1.00 74.31 181 PRO A O 1
ATOM 1356 N N . GLY A 1 182 ? 15.166 -17.406 -9.389 1.00 67.50 182 GLY A N 1
ATOM 1357 C CA . GLY A 1 182 ? 15.519 -16.702 -10.632 1.00 67.50 182 GLY A CA 1
ATOM 1358 C C . GLY A 1 182 ? 14.626 -15.511 -11.007 1.00 67.50 182 GLY A C 1
ATOM 1359 O O . GLY A 1 182 ? 15.007 -14.750 -11.891 1.00 67.50 182 GLY A O 1
ATOM 1360 N N . VAL A 1 183 ? 13.498 -15.297 -10.318 1.00 65.06 183 VAL A N 1
ATOM 1361 C CA . VAL A 1 183 ? 12.626 -14.109 -10.483 1.00 65.06 183 VAL A CA 1
ATOM 1362 C C . VAL A 1 183 ? 12.710 -13.202 -9.250 1.00 65.06 183 VAL A C 1
ATOM 1364 O O . VAL A 1 183 ? 12.807 -11.984 -9.386 1.00 65.06 183 VAL A O 1
ATOM 1367 N N . GLY A 1 184 ? 12.749 -13.803 -8.053 1.00 55.06 184 GLY A N 1
ATOM 1368 C CA . GLY A 1 184 ? 12.719 -13.098 -6.766 1.00 55.06 184 GLY A CA 1
ATOM 1369 C C . GLY A 1 184 ? 14.064 -12.634 -6.198 1.00 55.06 184 GLY A C 1
ATOM 1370 O O . GLY A 1 184 ? 14.126 -12.015 -5.138 1.00 55.06 184 GLY A O 1
ATOM 1371 N N . GLY A 1 185 ? 15.174 -12.936 -6.873 1.00 47.94 185 GLY A N 1
ATOM 1372 C CA . GLY A 1 185 ? 16.499 -12.531 -6.409 1.00 47.94 185 GLY A CA 1
ATOM 1373 C C . GLY A 1 185 ? 16.776 -11.049 -6.670 1.00 47.94 185 GLY A C 1
ATOM 1374 O O . GLY A 1 185 ? 16.607 -10.563 -7.789 1.00 47.94 185 GLY A O 1
ATOM 1375 N N . PHE A 1 186 ? 17.333 -10.343 -5.679 1.00 43.34 186 PHE A N 1
ATOM 1376 C CA . PHE A 1 186 ? 18.317 -9.311 -6.009 1.00 43.34 186 PHE A CA 1
ATOM 1377 C C . PHE A 1 186 ? 19.392 -10.022 -6.832 1.00 43.34 186 PHE A C 1
ATOM 1379 O O . PHE A 1 186 ? 19.993 -10.977 -6.335 1.00 43.34 186 PHE A O 1
ATOM 1386 N N . ALA A 1 187 ? 19.568 -9.639 -8.098 1.00 37.69 187 ALA A N 1
ATOM 1387 C CA . ALA A 1 187 ? 20.704 -10.104 -8.880 1.00 37.69 187 ALA A CA 1
ATOM 1388 C C . ALA A 1 187 ? 21.960 -9.915 -8.014 1.00 37.69 187 ALA A C 1
ATOM 1390 O O . ALA A 1 187 ? 22.213 -8.802 -7.547 1.00 37.69 187 ALA A O 1
ATOM 1391 N N . ARG A 1 188 ? 22.644 -11.019 -7.702 1.00 34.91 188 ARG A N 1
ATOM 1392 C CA . ARG A 1 188 ? 23.991 -10.949 -7.137 1.00 34.91 188 ARG A CA 1
ATOM 1393 C C . ARG A 1 188 ? 24.941 -10.454 -8.212 1.00 34.91 188 ARG A C 1
ATOM 1395 O O . ARG A 1 188 ? 24.747 -10.874 -9.375 1.00 34.91 188 ARG A O 1
#

Sequence (188 aa):
MPRWAVACLVVIPALGNPLHELGHWIGYALAGIPAAFSFNRVLPLAPEGAGLAGVAGGPLASLALAGLGVVVLYRVPRRALVGASLAAVMAYTRLLPYLLFVLGIVSPAQNDEGMIARALGWPLWSVWLPFALAFLGILALAWRGLKVPTAQRLGWFALLFVAYAAAAAVEVLVLDPVWFPGVGGFAR

pLDDT: mean 90.25, std 11.16, range [34.91, 98.56]

Nearest PDB structures (foldseek):
  8h4p-assembly1_B  TM=4.184E-01  e=1.199E+00  Fusarium graminearum PH-1
  5sv0-assembly2_J  TM=1.584E-01  e=7.101E+00  Escherichia coli DH1